Protein AF-A0A060R5W6-F1 (afdb_monomer)

Foldseek 3Di:
DDDDDDDDDDDDDDDADPVRVVVVVVVVVVVVVVVVVVVVVVVVVVVVVVVVVVVVPVVVVVVVVVVVVVVVVVVVVVVVVVVVVVVVVVVVVVVVVVVVVVCQQFWPDFPDDPQKTKIKGFGPKFWPDQFDFPDPDQDWWKWKKKFKAALQFATPDIDTPVVRTDPDPSVNVRVRVRNNVTGMHHDPPDDRITIMMMMMTGHHD

Organism: NCBI:txid1433126

Sequence (205 aa):
MVAIEFEQEQQPEPEITPEEREKIERDDAEFTKVMNKVSDANSKLNSELRDSKKSDASEIYKEAERVNRELAQGRQEYENGMREIERTNRRTERQQDNKNKDNEKGNERAKVDGMVTIEYDLPGRHDVYLHRPTYTCQYGGRVVIGITVNRNGKVVDARVVSATSSPDDCTQRMALQSAQASTFNASQTSPDKQKGTITYTFMAQ

Solvent-accessible surface area (backbone atoms only — not comparable to full-atom values): 11517 Å² total; per-residue (Å²): 139,82,87,81,85,83,80,79,82,79,77,82,77,83,87,72,50,74,71,57,52,55,47,51,55,50,50,50,54,49,50,51,53,50,52,50,52,52,50,53,51,51,51,51,53,55,52,55,59,51,56,67,54,63,67,48,53,64,53,52,54,53,50,51,52,48,52,51,51,51,52,52,50,54,50,51,52,50,52,51,52,52,52,50,52,51,52,47,49,56,50,50,50,50,50,51,50,48,55,48,58,68,33,68,48,34,56,68,71,67,56,79,64,77,70,40,39,46,38,41,40,36,68,86,58,52,80,72,40,77,48,77,60,85,85,83,65,84,70,47,41,44,36,35,31,41,33,30,28,35,38,74,12,43,41,78,44,70,44,78,40,68,92,73,24,51,87,50,63,63,56,48,52,41,48,51,55,19,55,49,65,18,32,34,48,62,39,93,87,53,57,67,71,36,73,34,39,40,37,38,36,38,56,63,126

Nearest PDB structures (foldseek):
  6fip-assembly1_A  TM=6.587E-01  e=5.408E-04  Pseudomonas aeruginosa
  6i97-assembly1_E  TM=7.814E-01  e=3.731E-03  Pseudomonas aeruginosa
  6sly-assembly1_A  TM=6.606E-01  e=7.158E-02  Helicobacter pylori
  5l9z-assembly1_A  TM=2.567E-01  e=1.158E+00  Homo sapiens
  1f35-assembly1_A  TM=1.574E-01  e=4.409E-01  Mus musculus

pLDDT: mean 77.74, std 15.72, range [37.38, 96.25]

Secondary structure (DSSP, 8-state):
---------PPPPP---HHHHHHHHHHHHHHHHHHHHHHHHHHHHHHHHHHHHHHHHHHHHHHHHHHHHHHHHHHHHHHHHHHHHHHHHHHHHHHHHHHHHHHTTT----EE-SSEEEEEE-TT--EEEPPPP----SS-EEEEEEEEEETTSBEEEEEE-GGGS-S-HHHHHHHHHHHHH-EE---SSS-SEEEEEEEEEEPP-

Mean predicted aligned error: 20.23 Å

InterPro domains:
  IPR006260 TonB/TolA, C-terminal [TIGR01352] (140-202)

Radius of gyration: 51.97 Å; Cα contacts (8 Å, |Δi|>4): 237; chains: 1; bounding box: 83×64×139 Å

Structure (mmCIF, N/CA/C/O backbone):
data_AF-A0A060R5W6-F1
#
_entry.id   AF-A0A060R5W6-F1
#
loop_
_atom_site.group_PDB
_atom_site.id
_atom_site.type_symbol
_atom_site.label_atom_id
_atom_site.label_alt_id
_atom_site.label_comp_id
_atom_site.label_asym_id
_atom_site.label_entity_id
_atom_site.label_seq_id
_atom_site.pdbx_PDB_ins_code
_atom_site.Cartn_x
_atom_site.Cartn_y
_atom_site.Cartn_z
_atom_site.occupancy
_atom_site.B_iso_or_equiv
_atom_site.auth_seq_id
_atom_site.auth_comp_id
_atom_site.auth_asym_id
_atom_site.auth_atom_id
_atom_site.pdbx_PDB_model_num
ATOM 1 N N . MET A 1 1 ? -59.024 -50.382 109.832 1.00 42.53 1 MET A N 1
ATOM 2 C CA . MET A 1 1 ? -58.760 -49.204 108.980 1.00 42.53 1 MET A CA 1
ATOM 3 C C . MET A 1 1 ? -57.985 -48.227 109.839 1.00 42.53 1 MET A C 1
ATOM 5 O O . MET A 1 1 ? -58.451 -47.906 110.922 1.00 42.53 1 MET A O 1
ATOM 9 N N . VAL A 1 2 ? -56.746 -47.951 109.441 1.00 37.38 2 VAL A N 1
ATOM 10 C CA . VAL A 1 2 ? -55.733 -47.215 110.210 1.00 37.38 2 VAL A CA 1
ATOM 11 C C . VAL A 1 2 ? -55.822 -45.720 109.878 1.00 37.38 2 VAL A C 1
ATOM 13 O O . VAL A 1 2 ? -56.247 -45.374 108.779 1.00 37.38 2 VAL A O 1
ATOM 16 N N . ALA A 1 3 ? -55.449 -44.910 110.874 1.00 43.25 3 ALA A N 1
ATOM 17 C CA . ALA A 1 3 ? -55.275 -43.455 110.949 1.00 43.25 3 ALA A CA 1
ATOM 18 C C . ALA A 1 3 ? -54.640 -42.809 109.684 1.00 43.25 3 ALA A C 1
ATOM 20 O O . ALA A 1 3 ? -54.068 -43.502 108.850 1.00 43.25 3 ALA A O 1
ATOM 21 N N . ILE A 1 4 ? -54.664 -41.491 109.470 1.00 45.31 4 ILE A N 1
ATOM 22 C CA . ILE A 1 4 ? -53.929 -40.468 110.234 1.00 45.31 4 ILE A CA 1
ATOM 23 C C . ILE A 1 4 ? -54.436 -39.091 109.754 1.00 45.31 4 ILE A C 1
ATOM 25 O O . ILE A 1 4 ? -54.375 -38.802 108.559 1.00 45.31 4 ILE A O 1
ATOM 29 N N . GLU A 1 5 ? -54.922 -38.253 110.674 1.00 55.88 5 GLU A N 1
ATOM 30 C CA . GLU A 1 5 ? -55.008 -36.800 110.473 1.00 55.88 5 GLU A CA 1
ATOM 31 C C . GLU A 1 5 ? -53.591 -36.223 110.560 1.00 55.88 5 GLU A C 1
ATOM 33 O O . GLU A 1 5 ? -52.837 -36.516 111.485 1.00 55.88 5 GLU A O 1
ATOM 38 N N . PHE A 1 6 ? -53.209 -35.466 109.535 1.00 45.56 6 PHE A N 1
ATOM 39 C CA . PHE A 1 6 ? -51.875 -34.907 109.358 1.00 45.56 6 PHE A CA 1
ATOM 40 C C . PHE A 1 6 ? -51.818 -33.554 110.086 1.00 45.56 6 PHE A C 1
ATOM 42 O O . PHE A 1 6 ? -52.236 -32.536 109.534 1.00 45.56 6 PHE A O 1
ATOM 49 N N . GLU A 1 7 ? -51.347 -33.530 111.332 1.00 56.16 7 GLU A N 1
ATOM 50 C CA . GLU A 1 7 ? -50.976 -32.276 111.997 1.00 56.16 7 GLU A CA 1
ATOM 51 C C . GLU A 1 7 ? -49.719 -31.717 111.314 1.00 56.16 7 GLU A C 1
ATOM 53 O O . GLU A 1 7 ? -48.658 -32.341 111.306 1.00 56.16 7 GLU A O 1
ATOM 58 N N . GLN A 1 8 ? -49.848 -30.555 110.671 1.00 49.66 8 GLN A N 1
ATOM 59 C CA . GLN A 1 8 ? -48.712 -29.822 110.119 1.00 49.66 8 GLN A CA 1
ATOM 60 C C . GLN A 1 8 ? -47.977 -29.105 111.258 1.00 49.66 8 GLN A C 1
ATOM 62 O O . GLN A 1 8 ? -48.495 -28.143 111.822 1.00 49.66 8 GLN A O 1
ATOM 67 N N . GLU A 1 9 ? -46.760 -29.549 111.575 1.00 53.97 9 GLU A N 1
ATOM 68 C CA . GLU A 1 9 ? -45.844 -28.821 112.455 1.00 53.97 9 GLU A CA 1
ATOM 69 C C . GLU A 1 9 ? -45.467 -27.471 111.815 1.00 53.97 9 GLU A C 1
ATOM 71 O O . GLU A 1 9 ? -44.828 -27.411 110.761 1.00 53.97 9 GLU A O 1
ATOM 76 N N . GLN A 1 10 ? -45.881 -26.371 112.450 1.00 54.28 10 GLN A N 1
ATOM 77 C CA . GLN A 1 10 ? -45.447 -25.016 112.114 1.00 54.28 10 GLN A CA 1
ATOM 78 C C . GLN A 1 10 ? -43.985 -24.834 112.544 1.00 54.28 10 GLN A C 1
ATOM 80 O O . GLN A 1 10 ? -43.658 -24.944 113.724 1.00 54.28 10 GLN A O 1
ATOM 85 N N . GLN A 1 11 ? -43.097 -24.552 111.589 1.00 47.00 11 GLN A N 1
ATOM 86 C CA . GLN A 1 11 ? -41.721 -24.151 111.893 1.00 47.00 11 GLN A CA 1
ATOM 87 C C . GLN A 1 11 ? -41.715 -22.738 112.504 1.00 47.00 11 GLN A C 1
ATOM 89 O O . GLN A 1 11 ? -42.486 -21.893 112.044 1.00 47.00 11 GLN A O 1
ATOM 94 N N . PRO A 1 12 ? -40.874 -22.454 113.517 1.00 53.59 12 PRO A N 1
ATOM 95 C CA . PRO A 1 12 ? -40.860 -21.150 114.168 1.00 53.59 12 PRO A CA 1
ATOM 96 C C . PRO A 1 12 ? -40.357 -20.056 113.215 1.00 53.59 12 PRO A C 1
ATOM 98 O O . PRO A 1 12 ? -39.309 -20.191 112.582 1.00 53.59 12 PRO A O 1
ATOM 101 N N . GLU A 1 13 ? -41.124 -18.969 113.136 1.00 62.09 13 GLU A N 1
ATOM 102 C CA . GLU A 1 13 ? -40.773 -17.735 112.433 1.00 62.09 13 GLU A CA 1
ATOM 103 C C . GLU A 1 13 ? -39.543 -17.096 113.112 1.00 62.09 13 GLU A C 1
ATOM 105 O O . GLU A 1 13 ? -39.494 -17.048 114.345 1.00 62.09 13 GLU A O 1
ATOM 110 N N . PRO A 1 14 ? -38.516 -16.653 112.364 1.00 61.34 14 PRO A N 1
ATOM 111 C CA . PRO A 1 14 ? -37.301 -16.114 112.968 1.00 61.34 14 PRO A CA 1
ATOM 112 C C . PRO A 1 14 ? -37.617 -14.837 113.758 1.00 61.34 14 PRO A C 1
ATOM 114 O O . PRO A 1 14 ? -38.208 -13.895 113.232 1.00 61.34 14 PRO A O 1
ATOM 117 N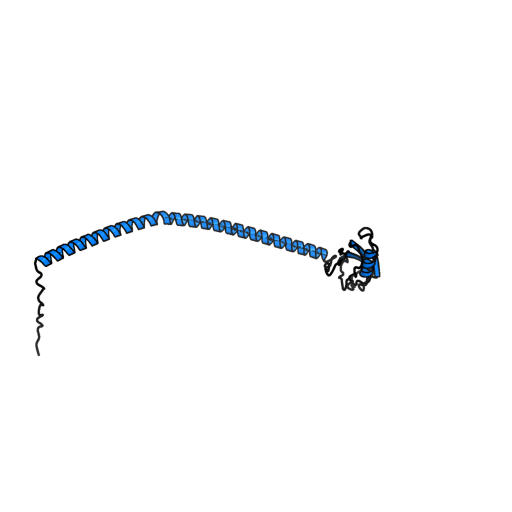 N . GLU A 1 15 ? -37.214 -14.791 115.028 1.00 63.97 15 GLU A N 1
ATOM 118 C CA . GLU A 1 15 ? -37.420 -13.630 115.895 1.00 63.97 15 GLU A CA 1
ATOM 119 C C . GLU A 1 15 ? -36.360 -12.559 115.578 1.00 63.97 15 GLU A C 1
ATOM 121 O O . GLU A 1 15 ? -35.227 -12.598 116.054 1.00 63.97 15 GLU A O 1
ATOM 126 N N . ILE A 1 16 ? -36.718 -11.632 114.686 1.00 67.94 16 ILE A N 1
ATOM 127 C CA . ILE A 1 16 ? -35.838 -10.558 114.206 1.00 67.94 16 ILE A CA 1
ATOM 128 C C . ILE A 1 16 ? -35.740 -9.471 115.282 1.00 67.94 16 ILE A C 1
ATOM 130 O O . ILE A 1 16 ? -36.763 -8.967 115.757 1.00 67.94 16 ILE A O 1
ATOM 134 N N . THR A 1 17 ? -34.522 -9.070 115.646 1.00 71.56 17 THR A N 1
ATOM 135 C CA . THR A 1 17 ? -34.313 -8.022 116.656 1.00 71.56 17 THR A CA 1
ATOM 136 C C . THR A 1 17 ? -34.807 -6.645 116.167 1.00 71.56 17 THR A C 1
ATOM 138 O O . THR A 1 17 ? -34.812 -6.382 114.960 1.00 71.56 17 THR A O 1
ATOM 141 N N . PRO A 1 18 ? -35.217 -5.725 117.067 1.00 75.69 18 PRO A N 1
ATOM 142 C CA . PRO A 1 18 ? -35.718 -4.401 116.677 1.00 75.69 18 PRO A CA 1
ATOM 143 C C . PRO A 1 18 ? -34.729 -3.587 115.826 1.00 75.69 18 PRO A C 1
ATOM 145 O O . PRO A 1 18 ? -35.143 -2.903 114.894 1.00 75.69 18 PRO A O 1
ATOM 148 N N . GLU A 1 19 ? -33.426 -3.701 116.103 1.00 70.94 19 GLU A N 1
ATOM 149 C CA . GLU A 1 19 ? -32.371 -3.022 115.333 1.00 70.94 19 GLU A CA 1
ATOM 150 C C . GLU A 1 19 ? -32.230 -3.574 113.907 1.00 70.94 19 GLU A C 1
ATOM 152 O O . GLU A 1 19 ? -31.905 -2.845 112.970 1.00 70.94 19 GLU A O 1
ATOM 157 N N . GLU A 1 20 ? -32.480 -4.868 113.728 1.00 71.19 20 GLU A N 1
ATOM 158 C CA . GLU A 1 20 ? -32.367 -5.551 112.443 1.00 71.19 20 GLU A CA 1
ATOM 159 C C . GLU A 1 20 ? -33.588 -5.270 111.555 1.00 71.19 20 GLU A C 1
ATOM 161 O O . GLU A 1 20 ? -33.428 -5.045 110.357 1.00 71.19 20 GLU A O 1
ATOM 166 N N . ARG A 1 21 ? -34.785 -5.117 112.146 1.00 74.69 21 ARG A N 1
ATOM 167 C CA . ARG A 1 21 ? -35.969 -4.581 111.445 1.00 74.69 21 ARG A CA 1
ATOM 168 C C . ARG A 1 21 ? -35.760 -3.154 110.941 1.00 74.69 21 ARG A C 1
ATOM 170 O O . ARG A 1 21 ? -36.097 -2.869 109.796 1.00 74.69 21 ARG A O 1
ATOM 177 N N . GLU A 1 22 ? -35.179 -2.271 111.754 1.00 75.56 22 GLU A N 1
ATOM 178 C CA . GLU A 1 22 ? -34.942 -0.880 111.343 1.00 75.56 22 GLU A CA 1
ATOM 179 C C . GLU A 1 22 ? -33.910 -0.786 110.206 1.00 75.56 22 GLU A C 1
ATOM 181 O O . GLU A 1 22 ? -34.031 0.062 109.320 1.00 75.56 22 GLU A O 1
ATOM 186 N N . LYS A 1 23 ? -32.910 -1.678 110.187 1.00 72.50 23 LYS A N 1
ATOM 187 C CA . LYS A 1 23 ? -31.979 -1.795 109.056 1.00 72.50 23 LYS A CA 1
ATOM 188 C C . LYS A 1 23 ? -32.674 -2.263 107.784 1.00 72.50 23 LYS A C 1
ATOM 190 O O . LYS A 1 23 ? -32.495 -1.622 106.756 1.00 72.50 23 LYS A O 1
ATOM 195 N N . ILE A 1 24 ? -33.498 -3.308 107.865 1.00 73.44 24 ILE A N 1
ATOM 196 C CA . ILE A 1 24 ? -34.250 -3.826 106.712 1.00 73.44 24 ILE A CA 1
ATOM 197 C C . ILE A 1 24 ? -35.158 -2.736 106.122 1.00 73.44 24 ILE A C 1
ATOM 199 O O . ILE A 1 24 ? -35.138 -2.515 104.917 1.00 73.44 24 ILE A O 1
ATOM 203 N N . GLU A 1 25 ? -35.883 -1.979 106.953 1.00 74.56 25 GLU A N 1
ATOM 204 C CA . GLU A 1 25 ? -36.745 -0.889 106.470 1.00 74.56 25 GLU A CA 1
ATOM 205 C C . GLU A 1 25 ? -35.959 0.262 105.821 1.00 74.56 25 GLU A C 1
ATOM 207 O O . GLU A 1 25 ? -36.410 0.853 104.834 1.00 74.56 25 GLU A O 1
ATOM 212 N N . ARG A 1 26 ? -34.776 0.595 106.354 1.00 72.62 26 ARG A N 1
ATOM 213 C CA . ARG A 1 26 ? -33.888 1.601 105.751 1.00 72.62 26 ARG A CA 1
ATOM 214 C C . ARG A 1 26 ? -33.343 1.125 104.407 1.00 72.62 26 ARG A C 1
ATOM 216 O O . ARG A 1 26 ? -33.375 1.905 103.454 1.00 72.62 26 ARG A O 1
ATOM 223 N N . ASP A 1 27 ? -32.913 -0.130 104.330 1.00 73.94 27 ASP A N 1
ATOM 224 C CA . ASP A 1 27 ? -32.380 -0.744 103.115 1.00 73.94 27 ASP A CA 1
ATOM 225 C C . ASP A 1 27 ? -33.474 -0.867 102.035 1.00 73.94 27 ASP A C 1
ATOM 227 O O . ASP A 1 27 ? -33.235 -0.516 100.880 1.00 73.94 27 ASP A O 1
ATOM 231 N N . ASP A 1 28 ? -34.708 -1.235 102.399 1.00 77.50 28 ASP A N 1
ATOM 232 C CA . ASP A 1 28 ? -35.862 -1.290 101.487 1.00 77.50 28 ASP A CA 1
ATOM 233 C C . ASP A 1 28 ? -36.275 0.102 100.980 1.00 77.50 28 ASP A C 1
ATOM 235 O O . ASP A 1 28 ? -36.582 0.297 99.793 1.00 77.50 28 ASP A O 1
ATOM 239 N N . ALA A 1 29 ? -36.262 1.110 101.857 1.00 75.19 29 ALA A N 1
ATOM 240 C CA . ALA A 1 29 ? -36.535 2.492 101.474 1.00 75.19 29 ALA A CA 1
ATOM 241 C C . ALA A 1 29 ? -35.435 3.057 100.558 1.00 75.19 29 ALA A C 1
ATOM 243 O O . ALA A 1 29 ? -35.725 3.836 99.641 1.00 75.19 29 ALA A O 1
ATOM 244 N N . GLU A 1 30 ? -34.175 2.677 100.781 1.00 72.88 30 GLU A N 1
ATOM 245 C CA . GLU A 1 30 ? -33.055 3.038 99.915 1.00 72.88 30 GLU A CA 1
ATOM 246 C C . GLU A 1 30 ? -33.151 2.327 98.560 1.00 72.88 30 GLU A C 1
ATOM 248 O O . GLU A 1 30 ? -33.072 2.984 97.518 1.00 72.88 30 GLU A O 1
ATOM 253 N N . PHE A 1 31 ? -33.453 1.029 98.556 1.00 76.62 31 PHE A N 1
ATOM 254 C CA . PHE A 1 31 ? -33.677 0.235 97.352 1.00 76.62 31 PHE A CA 1
ATOM 255 C C . PHE A 1 31 ? -34.811 0.812 96.497 1.00 76.62 31 PHE A C 1
ATOM 257 O O . PHE A 1 31 ? -34.650 1.028 95.294 1.00 76.62 31 PHE A O 1
ATOM 264 N N . THR A 1 32 ? -35.933 1.178 97.118 1.00 78.88 32 THR A N 1
ATOM 265 C CA . THR A 1 32 ? -37.075 1.794 96.426 1.00 78.88 32 THR A CA 1
ATOM 266 C C . THR A 1 32 ? -36.707 3.156 95.826 1.00 78.88 32 THR A C 1
ATOM 268 O O . THR A 1 32 ? -37.087 3.471 94.695 1.00 78.88 32 THR A O 1
ATOM 271 N N . LYS A 1 33 ? -35.908 3.971 96.531 1.00 80.50 33 LYS A N 1
ATOM 272 C CA . LYS A 1 33 ? -35.396 5.247 95.998 1.00 80.50 33 LYS A CA 1
ATOM 273 C C . LYS A 1 33 ? -34.461 5.040 94.810 1.00 80.50 33 LYS A C 1
ATOM 275 O O . LYS A 1 33 ? -34.518 5.823 93.861 1.00 80.50 33 LYS A O 1
ATOM 280 N N . VAL A 1 34 ? -33.609 4.017 94.848 1.00 78.31 34 VAL A N 1
ATOM 281 C CA . VAL A 1 34 ? -32.728 3.660 93.728 1.00 78.31 34 VAL A CA 1
ATOM 282 C C . VAL A 1 34 ? -33.560 3.204 92.531 1.00 78.31 34 VAL A C 1
ATOM 284 O O . VAL A 1 34 ? -33.365 3.722 91.433 1.00 78.31 34 VAL A O 1
ATOM 287 N N . MET A 1 35 ? -34.549 2.334 92.740 1.00 74.25 35 MET A N 1
ATOM 288 C CA . MET A 1 35 ? -35.429 1.850 91.674 1.00 74.25 35 MET A CA 1
ATOM 289 C C . MET A 1 35 ? -36.239 2.976 91.022 1.00 74.25 35 MET A C 1
ATOM 291 O O . MET A 1 35 ? -36.320 3.032 89.795 1.00 74.25 35 MET A O 1
ATOM 295 N N . ASN A 1 36 ? -36.754 3.928 91.804 1.00 82.00 36 ASN A N 1
ATOM 296 C CA . ASN A 1 36 ? -37.457 5.094 91.263 1.00 82.00 36 ASN A CA 1
ATOM 297 C C . ASN A 1 36 ? -36.527 5.991 90.437 1.00 82.00 36 ASN A C 1
ATOM 299 O O . ASN A 1 36 ? -36.875 6.360 89.320 1.00 82.00 36 ASN A O 1
ATOM 303 N N . LYS A 1 37 ? -35.303 6.264 90.913 1.00 79.75 37 LYS A N 1
ATOM 304 C CA . LYS A 1 37 ? -34.308 7.032 90.142 1.00 79.75 37 LYS A CA 1
ATOM 305 C C . LYS A 1 37 ? -33.929 6.344 88.831 1.00 79.75 37 LYS A C 1
ATOM 307 O O . LYS A 1 37 ? -33.776 7.020 87.818 1.00 79.75 37 LYS A O 1
ATOM 312 N N . VAL A 1 38 ? -33.779 5.020 88.843 1.00 78.44 38 VAL A N 1
ATOM 313 C CA . VAL A 1 38 ? -33.483 4.227 87.640 1.00 78.44 38 VAL A CA 1
ATOM 314 C C . VAL A 1 38 ? -34.668 4.247 86.674 1.00 78.44 38 VAL A C 1
ATOM 316 O O . VAL A 1 38 ? -34.470 4.419 85.474 1.00 78.44 38 VAL A O 1
ATOM 319 N N . SER A 1 39 ? -35.898 4.133 87.179 1.00 77.81 39 SER A N 1
ATOM 320 C CA . SER A 1 39 ? -37.115 4.230 86.369 1.00 77.81 39 SER A CA 1
ATOM 321 C C . SER A 1 39 ? -37.275 5.618 85.740 1.00 77.81 39 SER A C 1
ATOM 323 O O . SER A 1 39 ? -37.528 5.726 84.541 1.00 77.81 39 SER A O 1
ATOM 325 N N . ASP A 1 40 ? -37.044 6.685 86.506 1.00 78.44 40 ASP A N 1
ATOM 326 C CA . ASP A 1 40 ? -37.096 8.066 86.019 1.00 78.44 40 ASP A CA 1
ATOM 327 C C . ASP A 1 40 ? -35.992 8.351 84.993 1.00 78.44 40 ASP A C 1
ATOM 329 O O . ASP A 1 40 ? -36.238 9.008 83.979 1.00 78.44 40 ASP A O 1
ATOM 333 N N . ALA A 1 41 ? -34.782 7.831 85.220 1.00 73.94 41 ALA A N 1
ATOM 334 C CA . ALA A 1 41 ? -33.675 7.932 84.274 1.00 73.94 41 ALA A CA 1
ATOM 335 C C . ALA A 1 41 ? -33.973 7.173 82.971 1.00 73.94 41 ALA A C 1
ATOM 337 O O . ALA A 1 41 ? -33.787 7.721 81.887 1.00 73.94 41 ALA A O 1
ATOM 338 N N . ASN A 1 42 ? -34.504 5.951 83.063 1.00 72.75 42 ASN A N 1
ATOM 339 C CA . ASN A 1 42 ? -34.893 5.157 81.897 1.00 72.75 42 ASN A CA 1
ATOM 340 C C . ASN A 1 42 ? -36.057 5.790 81.127 1.00 72.75 42 ASN A C 1
ATOM 342 O O . ASN A 1 42 ? -36.058 5.770 79.897 1.00 72.75 42 ASN A O 1
ATOM 346 N N . SER A 1 43 ? -37.033 6.374 81.825 1.00 76.81 43 SER A N 1
ATOM 347 C CA . SER A 1 43 ? -38.153 7.087 81.205 1.00 76.81 43 SER A CA 1
ATOM 348 C C . SER A 1 43 ? -37.667 8.304 80.411 1.00 76.81 43 SER A C 1
ATOM 350 O O . SER A 1 43 ? -38.009 8.440 79.235 1.00 76.81 43 SER A O 1
ATOM 352 N N . LYS A 1 44 ? -36.780 9.121 81.002 1.00 73.44 44 LYS A N 1
ATOM 353 C CA . LYS A 1 44 ? -36.164 10.283 80.337 1.00 73.44 44 LYS A CA 1
ATOM 354 C C . LYS A 1 44 ? -35.333 9.884 79.118 1.00 73.44 44 LYS A C 1
ATOM 356 O O . LYS A 1 44 ? -35.541 10.430 78.035 1.00 73.44 44 LYS A O 1
ATOM 361 N N . LEU A 1 45 ? -34.477 8.871 79.262 1.00 68.62 45 LEU A N 1
ATOM 362 C CA . LEU A 1 45 ? -33.654 8.360 78.165 1.00 68.62 45 LEU A CA 1
ATOM 363 C C . LEU A 1 45 ? -34.523 7.833 77.008 1.00 68.62 45 LEU A C 1
ATOM 365 O O . LEU A 1 45 ? -34.242 8.084 75.838 1.00 68.62 45 LEU A O 1
ATOM 369 N N . ASN A 1 46 ? -35.618 7.134 77.320 1.00 67.00 46 ASN A N 1
ATOM 370 C CA . ASN A 1 46 ? -36.530 6.592 76.313 1.00 67.00 46 ASN A CA 1
ATOM 371 C C . ASN A 1 46 ? -37.355 7.688 75.612 1.00 67.00 46 ASN A C 1
ATOM 373 O O . ASN A 1 46 ? -37.653 7.552 74.426 1.00 67.00 46 ASN A O 1
ATOM 377 N N . SER A 1 47 ? -37.704 8.785 76.297 1.00 65.69 47 SER A N 1
ATOM 378 C CA . SER A 1 47 ? -38.328 9.948 75.646 1.00 65.69 47 SER A CA 1
ATOM 379 C C . SER A 1 47 ? -37.362 10.688 74.714 1.00 65.69 47 SER A C 1
ATOM 381 O O . SER A 1 47 ? -37.714 10.944 73.565 1.00 65.69 47 SER A O 1
ATOM 383 N N . GLU A 1 48 ? -36.119 10.929 75.142 1.00 63.53 48 GLU A N 1
ATOM 384 C CA . GLU A 1 48 ? -35.097 11.627 74.341 1.00 63.53 48 GLU A CA 1
ATOM 385 C C . GLU A 1 48 ? -34.703 10.837 73.076 1.00 63.53 48 GLU A C 1
ATOM 387 O O . GLU A 1 48 ? -34.534 11.399 71.989 1.00 63.53 48 GLU A O 1
ATOM 392 N N . LEU A 1 49 ? -34.629 9.505 73.181 1.00 61.91 49 LEU A N 1
ATOM 393 C CA . LEU A 1 49 ? -34.350 8.607 72.052 1.00 61.91 49 LEU A CA 1
ATOM 394 C C . LEU A 1 49 ? -35.520 8.478 71.061 1.00 61.91 49 LEU A C 1
ATOM 396 O O . LEU A 1 49 ? -35.317 8.083 69.909 1.00 61.91 49 LEU A O 1
ATOM 400 N N . ARG A 1 50 ? -36.756 8.754 71.493 1.00 62.12 50 ARG A N 1
ATOM 401 C CA . ARG A 1 50 ? -37.946 8.708 70.627 1.00 62.12 50 ARG A CA 1
ATOM 402 C C . ARG A 1 50 ? -38.112 9.983 69.807 1.00 62.12 50 ARG A C 1
ATOM 404 O O . ARG A 1 50 ? -38.517 9.880 68.648 1.00 62.12 50 ARG A O 1
ATOM 411 N N . ASP A 1 51 ? -37.766 11.136 70.368 1.00 59.19 51 ASP A N 1
ATOM 412 C CA . ASP A 1 51 ? -37.847 12.419 69.662 1.00 59.19 51 ASP A CA 1
ATOM 413 C C . ASP A 1 51 ? -36.743 12.566 68.607 1.00 59.19 51 ASP A C 1
ATOM 415 O O . ASP A 1 51 ? -37.028 12.943 67.470 1.00 59.19 51 ASP A O 1
ATOM 419 N N . SER A 1 52 ? -35.520 12.124 68.913 1.00 58.34 52 SER A N 1
ATOM 420 C CA . SER A 1 52 ? -34.380 12.131 67.976 1.00 58.34 52 SER A CA 1
ATOM 421 C C . SER A 1 52 ? -34.554 11.223 66.746 1.00 58.34 52 SER A C 1
ATOM 423 O O . SER A 1 52 ? -33.936 11.452 65.714 1.00 58.34 52 SER A O 1
ATOM 425 N N . LYS A 1 53 ? -35.425 10.205 66.802 1.00 60.28 53 LYS A N 1
ATOM 426 C CA . LYS A 1 53 ? -35.710 9.316 65.655 1.00 60.28 53 LYS A CA 1
ATOM 427 C C . LYS A 1 53 ? -36.858 9.786 64.759 1.00 60.28 53 LYS A C 1
ATOM 429 O O . LYS A 1 53 ? -36.977 9.301 63.634 1.00 60.28 53 LYS A O 1
ATOM 434 N N . LYS A 1 54 ? -37.737 10.669 65.243 1.00 58.16 54 LYS A N 1
ATOM 435 C CA . LYS A 1 54 ? -38.943 11.085 64.507 1.00 58.16 54 LYS A CA 1
ATOM 436 C C . LYS A 1 54 ? -38.716 12.272 63.570 1.00 58.16 54 LYS A C 1
ATOM 438 O O . LYS A 1 54 ? -39.427 12.349 62.570 1.00 58.16 54 LYS A O 1
ATOM 443 N N . SER A 1 55 ? -37.755 13.153 63.851 1.00 58.22 55 SER A N 1
ATOM 444 C CA . SER A 1 55 ? -37.407 14.263 62.949 1.00 58.22 55 SER A CA 1
ATOM 445 C C . SER A 1 55 ? -36.663 13.773 61.703 1.00 58.22 55 SER A C 1
ATOM 447 O O . SER A 1 55 ? -37.051 14.100 60.584 1.00 58.22 55 SER A O 1
ATOM 449 N N . ASP A 1 56 ? -35.677 12.893 61.885 1.00 61.06 56 ASP A N 1
ATOM 450 C CA . ASP A 1 56 ? -34.676 12.625 60.844 1.00 61.06 56 ASP A CA 1
ATOM 451 C C . ASP A 1 56 ? -35.095 11.541 59.851 1.00 61.06 56 ASP A C 1
ATOM 453 O O . ASP A 1 56 ? -34.664 11.549 58.701 1.00 61.06 56 ASP A O 1
ATOM 457 N N . ALA A 1 57 ? -35.978 10.615 60.240 1.00 66.75 57 ALA A N 1
ATOM 458 C CA . ALA A 1 57 ? -36.373 9.515 59.361 1.00 66.75 57 ALA A CA 1
ATOM 459 C C . ALA A 1 57 ? -37.024 10.029 58.065 1.00 66.75 57 ALA A C 1
ATOM 461 O O . ALA A 1 57 ? -36.684 9.576 56.976 1.00 66.75 57 ALA A O 1
ATOM 462 N N . SER A 1 58 ? -37.931 11.005 58.169 1.00 75.25 58 SER A N 1
ATOM 463 C CA . SER A 1 58 ? -38.644 11.550 57.006 1.00 75.25 58 SER A CA 1
ATOM 464 C C . SER A 1 58 ? -37.739 12.343 56.055 1.00 75.25 58 SER A C 1
ATOM 466 O O . SER A 1 58 ? -37.952 12.316 54.843 1.00 75.25 58 SER A O 1
ATOM 468 N N . GLU A 1 59 ? -36.713 13.009 56.583 1.00 76.88 59 GLU A N 1
ATOM 469 C CA . GLU A 1 59 ? -35.732 13.755 55.793 1.00 76.88 59 GLU A CA 1
ATOM 470 C C . GLU A 1 59 ? -34.732 12.818 55.114 1.00 76.88 59 GLU A C 1
ATOM 472 O O . GLU A 1 59 ? -34.446 12.988 53.930 1.00 76.88 59 GLU A O 1
ATOM 477 N N . ILE A 1 60 ? -34.303 11.757 55.805 1.00 74.12 60 ILE A N 1
ATOM 478 C CA . ILE A 1 60 ? -33.459 10.698 55.238 1.00 74.12 60 ILE A CA 1
ATOM 479 C C . ILE A 1 60 ? -34.157 10.014 54.058 1.00 74.12 60 ILE A C 1
ATOM 481 O O . ILE A 1 60 ? -33.526 9.799 53.025 1.00 74.12 60 ILE A O 1
ATOM 485 N N . TYR A 1 61 ? -35.455 9.703 54.163 1.00 80.69 61 TYR A N 1
ATOM 486 C CA . TYR A 1 61 ? -36.195 9.106 53.043 1.00 80.69 61 TYR A CA 1
ATOM 487 C C . TYR A 1 61 ? -36.292 10.052 51.837 1.00 80.69 61 TYR A C 1
ATOM 489 O O . TYR A 1 61 ? -36.109 9.609 50.704 1.00 80.69 61 TYR A O 1
ATOM 497 N N . LYS A 1 62 ? -36.515 11.354 52.062 1.00 86.94 62 LYS A N 1
ATOM 498 C CA . LYS A 1 62 ? -36.558 12.358 50.983 1.00 86.94 62 LYS A CA 1
ATOM 499 C C . LYS A 1 62 ? -35.203 12.542 50.303 1.00 86.94 62 LYS A C 1
ATOM 501 O O . LYS A 1 62 ? -35.143 12.621 49.077 1.00 86.94 62 LYS A O 1
ATOM 506 N N . GLU A 1 63 ? -34.120 12.591 51.074 1.00 85.62 63 GLU A N 1
ATOM 507 C CA . GLU A 1 63 ? -32.773 12.709 50.513 1.00 85.62 63 GLU A CA 1
ATOM 508 C C . GLU A 1 63 ? -32.371 11.426 49.776 1.00 85.62 63 GLU A C 1
ATOM 510 O O . GLU A 1 63 ? -31.828 11.496 48.676 1.00 85.62 63 GLU A O 1
ATOM 515 N N . ALA A 1 64 ? -32.725 10.249 50.303 1.00 86.75 64 ALA A N 1
ATOM 516 C CA . ALA A 1 64 ? -32.509 8.976 49.621 1.00 86.75 64 ALA A CA 1
ATOM 517 C C . ALA A 1 64 ? -33.259 8.904 48.280 1.00 86.75 64 ALA A C 1
ATOM 519 O O . ALA A 1 64 ? -32.690 8.455 47.285 1.00 86.75 64 ALA A O 1
ATOM 520 N N . GLU A 1 65 ? -34.506 9.381 48.209 1.00 89.62 65 GLU A N 1
ATOM 521 C CA . GLU A 1 65 ? -35.240 9.496 46.942 1.00 89.62 65 GLU A CA 1
ATOM 522 C C . GLU A 1 65 ? -34.569 10.470 45.966 1.00 89.62 65 GLU A C 1
ATOM 524 O O . GLU A 1 65 ? -34.473 10.172 44.771 1.00 89.62 65 GLU A O 1
ATOM 529 N N . ARG A 1 66 ? -34.063 11.609 46.459 1.00 90.88 66 ARG A N 1
ATOM 530 C CA . ARG A 1 66 ? -33.357 12.596 45.632 1.00 90.88 66 ARG A CA 1
ATOM 531 C C . ARG A 1 66 ? -32.072 12.019 45.044 1.00 90.88 66 ARG A C 1
ATOM 533 O O . ARG A 1 66 ? -31.883 12.084 43.831 1.00 90.88 66 ARG A O 1
ATOM 540 N N . VAL A 1 67 ? -31.241 11.401 45.882 1.00 89.75 67 VAL A N 1
ATOM 541 C CA . VAL A 1 67 ? -29.986 10.757 45.473 1.00 89.75 67 VAL A CA 1
ATOM 542 C C . VAL A 1 67 ? -30.261 9.608 44.508 1.00 89.75 67 VAL A C 1
ATOM 544 O O . VAL A 1 67 ? -29.600 9.506 43.482 1.00 89.75 67 VAL A O 1
ATOM 547 N N . ASN A 1 68 ? -31.276 8.776 44.764 1.00 89.50 68 ASN A N 1
ATOM 548 C CA . ASN A 1 68 ? -31.651 7.698 43.847 1.00 89.50 68 ASN A CA 1
ATOM 549 C C . ASN A 1 68 ? -32.106 8.225 42.480 1.00 89.50 68 ASN A C 1
ATOM 551 O O . ASN A 1 68 ? -31.772 7.631 41.453 1.00 89.50 68 ASN A O 1
ATOM 555 N N . ARG A 1 69 ? -32.843 9.343 42.445 1.00 91.44 69 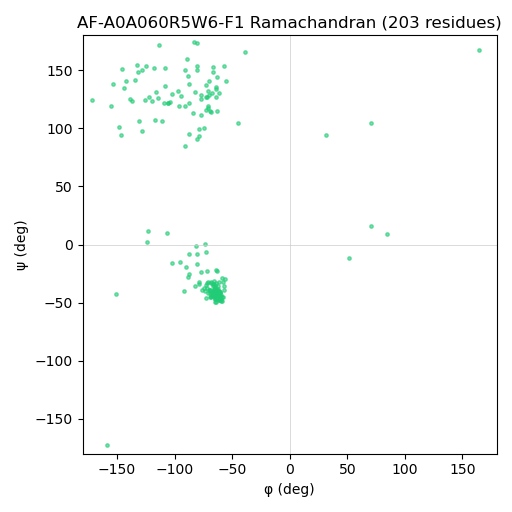ARG A N 1
ATOM 556 C CA . ARG A 1 69 ? -33.251 9.989 41.191 1.00 91.44 69 ARG A CA 1
ATOM 557 C C . ARG A 1 69 ? -32.047 10.540 40.426 1.00 91.44 69 ARG A C 1
ATOM 559 O O . ARG A 1 69 ? -31.964 10.324 39.220 1.00 91.44 69 ARG A O 1
ATOM 566 N N . GLU A 1 70 ? -31.117 11.196 41.110 1.00 89.94 70 GLU A N 1
ATOM 567 C CA . GLU A 1 70 ? -29.879 11.714 40.515 1.00 89.94 70 GLU A CA 1
ATOM 568 C C . GLU A 1 70 ? -28.996 10.577 39.979 1.00 89.94 70 GLU A C 1
ATOM 570 O O . GLU A 1 70 ? -28.522 10.628 38.845 1.00 89.94 70 GLU A O 1
ATOM 575 N N . LEU A 1 71 ? -28.872 9.480 40.733 1.00 91.31 71 LEU A N 1
ATOM 576 C CA . LEU A 1 71 ? -28.138 8.289 40.307 1.00 91.31 71 LEU A CA 1
ATOM 577 C C . LEU A 1 71 ? -28.778 7.631 39.075 1.00 91.31 71 LEU A C 1
ATOM 579 O O . LEU A 1 71 ? -28.070 7.147 38.192 1.00 91.31 71 LEU A O 1
ATOM 583 N N . ALA A 1 72 ? -30.113 7.596 39.010 1.00 90.75 72 ALA A N 1
ATOM 584 C CA . ALA A 1 72 ? -30.843 7.066 37.863 1.00 90.75 72 ALA A CA 1
ATOM 585 C C . ALA A 1 72 ? -30.638 7.934 36.611 1.00 90.75 72 ALA A C 1
ATOM 587 O O . ALA A 1 72 ? -30.431 7.390 35.527 1.00 90.75 72 ALA A O 1
ATOM 588 N N . GLN A 1 73 ? -30.637 9.262 36.762 1.00 90.50 73 GLN A N 1
ATOM 589 C CA . GLN A 1 73 ? -30.345 10.198 35.673 1.00 90.50 73 GLN A CA 1
ATOM 590 C C . GLN A 1 73 ? -28.897 10.052 35.183 1.00 90.50 73 GLN A C 1
ATOM 592 O O . GLN A 1 73 ? -28.680 9.814 33.996 1.00 90.50 73 GLN A O 1
ATOM 597 N N . GLY A 1 74 ? -27.917 10.053 36.093 1.00 88.88 74 GLY A N 1
ATOM 598 C CA . GLY A 1 74 ? -26.505 9.876 35.741 1.00 88.88 74 GLY A CA 1
ATOM 599 C C . GLY A 1 74 ? -26.205 8.520 35.088 1.00 88.88 74 GLY A C 1
ATOM 600 O O . GLY A 1 74 ? -25.415 8.442 34.147 1.00 88.88 74 GLY A O 1
ATOM 601 N N . ARG A 1 75 ? -26.880 7.440 35.513 1.00 90.00 75 ARG A N 1
ATOM 602 C CA . ARG A 1 75 ? -26.785 6.127 34.845 1.00 90.00 75 ARG A CA 1
ATOM 603 C C . ARG A 1 75 ? -27.314 6.170 33.416 1.00 90.00 75 ARG A C 1
ATOM 605 O O . ARG A 1 75 ? -26.672 5.616 32.529 1.00 90.00 75 ARG A O 1
ATOM 612 N N . GLN A 1 76 ? -28.454 6.820 33.182 1.00 86.81 76 GLN A N 1
ATOM 613 C CA . GLN A 1 76 ? -29.016 6.945 31.836 1.00 86.81 76 GLN A CA 1
ATOM 614 C C . GLN A 1 76 ? -28.116 7.772 30.916 1.00 86.81 76 GLN A C 1
ATOM 616 O O . GLN A 1 76 ? -27.922 7.404 29.760 1.00 86.81 76 GLN A O 1
ATOM 621 N N . GLU A 1 77 ? -27.531 8.857 31.418 1.00 88.62 77 GLU A N 1
ATOM 622 C CA . GLU A 1 77 ? -26.568 9.670 30.668 1.00 88.62 77 GLU A CA 1
ATOM 623 C C . GLU A 1 77 ? -25.306 8.876 30.321 1.00 88.62 77 GLU A C 1
ATOM 625 O O . GLU A 1 77 ? -24.877 8.878 29.165 1.00 88.62 77 GLU A O 1
ATOM 630 N N . TYR A 1 78 ? -24.764 8.121 31.280 1.00 87.88 78 TYR A N 1
ATOM 631 C CA . TYR A 1 78 ? -23.621 7.239 31.052 1.00 87.88 78 TYR A CA 1
ATOM 632 C C . TYR A 1 78 ? -23.929 6.146 30.018 1.00 87.88 78 TYR A C 1
ATOM 634 O O . TYR A 1 78 ? -23.155 5.936 29.085 1.00 87.88 78 TYR A O 1
ATOM 642 N N . GLU A 1 79 ? -25.079 5.475 30.128 1.00 89.44 79 GLU A N 1
ATOM 643 C CA . GLU A 1 79 ? -25.511 4.467 29.155 1.00 89.44 79 GLU A CA 1
ATOM 644 C C . GLU A 1 79 ? -25.716 5.060 27.757 1.00 89.44 79 GLU A C 1
ATOM 646 O O . GLU A 1 79 ? -25.344 4.441 26.757 1.00 89.44 79 GLU A O 1
ATOM 651 N N . ASN A 1 80 ? -26.285 6.263 27.668 1.00 90.81 80 ASN A N 1
ATOM 652 C CA . ASN A 1 80 ? -26.469 6.956 26.399 1.00 90.81 80 ASN A CA 1
ATOM 653 C C . ASN A 1 80 ? -25.125 7.348 25.773 1.00 90.81 80 ASN A C 1
ATOM 655 O O . ASN A 1 80 ? -24.925 7.087 24.585 1.00 90.81 80 ASN A O 1
ATOM 659 N N . GLY A 1 81 ? -24.185 7.872 26.565 1.00 89.25 81 GLY A N 1
ATOM 660 C CA . GLY A 1 81 ? -22.823 8.169 26.118 1.00 89.25 81 GLY A CA 1
ATOM 661 C C . GLY A 1 81 ? -22.080 6.915 25.648 1.00 89.25 81 GLY A C 1
ATOM 662 O O . GLY A 1 81 ? -21.485 6.909 24.573 1.00 89.25 81 GLY A O 1
ATOM 663 N N . MET A 1 82 ? -22.197 5.803 26.378 1.00 84.25 82 MET A N 1
ATOM 664 C CA . MET A 1 82 ? -21.609 4.518 25.981 1.00 84.25 82 MET A CA 1
ATOM 665 C C . MET A 1 82 ? -22.212 3.976 24.681 1.00 84.25 82 MET A C 1
ATOM 667 O O . MET A 1 82 ? -21.477 3.502 23.815 1.00 84.25 82 MET A O 1
ATOM 671 N N . ARG A 1 83 ? -23.533 4.089 24.489 1.00 86.94 83 ARG A N 1
ATOM 672 C CA . ARG A 1 83 ? -24.195 3.718 23.225 1.00 86.94 83 ARG A CA 1
ATOM 673 C C . ARG A 1 83 ? -23.764 4.613 22.067 1.00 86.94 83 ARG A C 1
ATOM 675 O O . ARG A 1 83 ? -23.691 4.144 20.934 1.00 86.94 83 ARG A O 1
ATOM 682 N N . GLU A 1 84 ? -23.501 5.891 22.313 1.00 82.38 84 GLU A N 1
ATOM 683 C CA . GLU A 1 84 ? -22.989 6.809 21.296 1.00 82.38 84 GLU A CA 1
ATOM 684 C C . GLU A 1 84 ? -21.545 6.477 20.905 1.00 82.38 84 GLU A C 1
ATOM 686 O O . GLU A 1 84 ? -21.239 6.422 19.711 1.00 82.38 84 GLU A O 1
ATOM 691 N N . ILE A 1 85 ? -20.693 6.152 21.879 1.00 78.19 85 ILE A N 1
ATOM 692 C CA . ILE A 1 85 ? -19.330 5.659 21.644 1.00 78.19 85 ILE A CA 1
ATOM 693 C C . ILE A 1 85 ? -19.374 4.345 20.857 1.00 78.19 85 ILE A C 1
ATOM 695 O O . ILE A 1 85 ? -18.684 4.219 19.850 1.00 78.19 85 ILE A O 1
ATOM 699 N N . GLU A 1 86 ? -20.234 3.394 21.231 1.00 81.19 86 GLU A N 1
ATOM 700 C CA . GLU A 1 86 ? -20.381 2.126 20.507 1.00 81.19 86 GLU A CA 1
ATOM 701 C C . GLU A 1 86 ? -20.878 2.344 19.069 1.00 81.19 86 GLU A C 1
ATOM 703 O O . GLU A 1 86 ? -20.358 1.747 18.125 1.00 81.19 86 GLU A O 1
ATOM 708 N N . ARG A 1 87 ? -21.855 3.236 18.860 1.00 81.31 87 ARG A N 1
ATOM 709 C CA . ARG A 1 87 ? -22.329 3.601 17.514 1.00 81.31 87 ARG A CA 1
ATOM 710 C C . ARG A 1 87 ? -21.238 4.274 16.694 1.00 81.31 87 ARG A C 1
ATOM 712 O O . ARG A 1 87 ? -21.156 4.025 15.492 1.00 81.31 87 ARG A O 1
ATOM 719 N N . THR A 1 88 ? -20.428 5.122 17.317 1.00 78.44 88 THR A N 1
ATOM 720 C CA . THR A 1 88 ? -19.312 5.806 16.661 1.00 78.44 88 THR A CA 1
ATOM 721 C C . THR A 1 88 ? -18.226 4.807 16.291 1.00 78.44 88 THR A C 1
ATOM 723 O O . THR A 1 88 ? -17.823 4.780 15.135 1.00 78.44 88 THR A O 1
ATOM 726 N N . ASN A 1 89 ? -17.859 3.895 17.192 1.00 75.69 89 ASN A N 1
ATOM 727 C CA . ASN A 1 89 ? -16.923 2.809 16.906 1.00 75.69 89 ASN A CA 1
ATOM 728 C C . ASN A 1 89 ? -17.432 1.916 15.774 1.00 75.69 89 ASN A C 1
ATOM 730 O O . ASN A 1 89 ? -16.720 1.744 14.795 1.00 75.69 89 ASN A O 1
ATOM 734 N N . ARG A 1 90 ? -18.695 1.470 15.803 1.00 73.69 90 ARG A N 1
ATOM 735 C CA . ARG A 1 90 ? -19.282 0.693 14.695 1.00 73.69 90 ARG A CA 1
ATOM 736 C C . ARG A 1 90 ? -19.316 1.465 13.373 1.00 73.69 90 ARG A C 1
ATOM 738 O O . ARG A 1 90 ? -19.238 0.856 12.309 1.00 73.69 90 ARG A O 1
ATOM 745 N N . ARG A 1 91 ? -19.481 2.794 13.394 1.00 70.75 91 ARG A N 1
ATOM 746 C CA . ARG A 1 91 ? -19.395 3.637 12.184 1.00 70.75 91 ARG A CA 1
ATOM 747 C C . ARG A 1 91 ? -17.958 3.739 11.678 1.00 70.75 91 ARG A C 1
ATOM 749 O O . ARG A 1 91 ? -17.763 3.642 10.471 1.00 70.75 91 ARG A O 1
ATOM 756 N N . THR A 1 92 ? -16.984 3.891 12.571 1.00 65.06 92 THR A N 1
ATOM 757 C CA . THR A 1 92 ? -15.552 3.919 12.248 1.00 65.06 92 THR A CA 1
ATOM 758 C C . THR A 1 92 ? -15.082 2.571 11.704 1.00 65.06 92 THR A C 1
ATOM 760 O O . THR A 1 92 ? -14.443 2.542 10.659 1.00 65.06 92 THR A O 1
ATOM 763 N N . GLU A 1 93 ? -15.477 1.461 12.329 1.00 60.19 93 GLU A N 1
ATOM 764 C CA . GLU A 1 93 ? -15.227 0.093 11.859 1.00 60.19 93 GLU A CA 1
ATOM 765 C C . GLU A 1 93 ? -15.841 -0.123 10.473 1.00 60.19 93 GLU A C 1
ATOM 767 O O . GLU A 1 93 ? -15.146 -0.522 9.549 1.00 60.19 93 GLU A O 1
ATOM 772 N N . ARG A 1 94 ? -17.109 0.259 10.258 1.00 60.25 94 ARG A N 1
ATOM 773 C CA . ARG A 1 94 ? -17.744 0.164 8.930 1.00 60.25 94 ARG A CA 1
ATOM 774 C C . ARG A 1 94 ? -17.114 1.085 7.884 1.00 60.25 94 ARG A C 1
ATOM 776 O O . ARG A 1 94 ? -17.125 0.747 6.705 1.00 60.25 94 ARG A O 1
ATOM 783 N N . GLN A 1 95 ? -16.592 2.249 8.271 1.00 59.25 95 GLN A N 1
ATOM 784 C CA . GLN A 1 95 ? -15.844 3.127 7.364 1.00 59.25 95 GLN A CA 1
ATOM 785 C C . GLN A 1 95 ? -14.456 2.569 7.038 1.00 59.25 95 GLN A C 1
ATOM 787 O O . GLN A 1 95 ? -14.008 2.731 5.906 1.00 59.25 95 GLN A O 1
ATOM 792 N N . GLN A 1 96 ? -13.790 1.904 7.984 1.00 56.34 96 GLN A N 1
ATOM 793 C CA . GLN A 1 96 ? -12.549 1.170 7.737 1.00 56.34 96 GLN A CA 1
ATOM 794 C C . GLN A 1 96 ? -12.805 -0.051 6.846 1.00 56.34 96 GLN A C 1
ATOM 796 O O . GLN A 1 96 ? -12.086 -0.236 5.871 1.00 56.34 96 GLN A O 1
ATOM 801 N N . ASP A 1 97 ? -13.881 -0.802 7.081 1.00 53.81 97 ASP A N 1
ATOM 802 C CA . ASP A 1 97 ? -14.288 -1.931 6.240 1.00 53.81 97 ASP A CA 1
ATOM 803 C C . ASP A 1 97 ? -14.713 -1.492 4.835 1.00 53.81 97 ASP A C 1
ATOM 805 O O . ASP A 1 97 ? -14.366 -2.159 3.867 1.00 53.81 97 ASP A O 1
ATOM 809 N N . ASN A 1 98 ? -15.415 -0.364 4.680 1.00 53.34 98 ASN A N 1
ATOM 810 C CA . ASN A 1 98 ? -15.754 0.167 3.354 1.00 53.34 98 ASN A CA 1
ATOM 811 C C . ASN A 1 98 ? -14.529 0.756 2.636 1.00 53.34 98 ASN A C 1
ATOM 813 O O . ASN A 1 98 ? -14.381 0.533 1.440 1.00 53.34 98 ASN A O 1
ATOM 817 N N . LYS A 1 99 ? -13.600 1.421 3.342 1.00 49.00 99 LYS A N 1
ATOM 818 C CA . LYS A 1 99 ? -12.306 1.822 2.755 1.00 49.00 99 LYS A CA 1
ATOM 819 C C . LYS A 1 99 ? -11.449 0.618 2.360 1.00 49.00 99 LYS A C 1
ATOM 821 O O . LYS A 1 99 ? -10.734 0.707 1.365 1.00 49.00 99 LYS A O 1
ATOM 826 N N . ASN A 1 100 ? -11.530 -0.486 3.101 1.00 47.66 100 ASN A N 1
ATOM 827 C CA . ASN A 1 100 ? -10.854 -1.737 2.766 1.00 47.66 100 ASN A CA 1
ATOM 828 C C . ASN A 1 100 ? -11.544 -2.465 1.603 1.00 47.66 100 ASN A C 1
ATOM 830 O O . ASN A 1 100 ? -10.842 -2.969 0.739 1.00 47.66 100 ASN A O 1
ATOM 834 N N . LYS A 1 101 ? -12.881 -2.443 1.508 1.00 43.62 101 LYS A N 1
ATOM 835 C CA . LYS A 1 101 ? -13.642 -3.043 0.393 1.00 43.62 101 LYS A CA 1
ATOM 836 C C . LYS A 1 101 ? -13.530 -2.270 -0.920 1.00 43.62 101 LYS A C 1
ATOM 838 O O . LYS A 1 101 ? -13.501 -2.889 -1.980 1.00 43.62 101 LYS A O 1
ATOM 843 N N . ASP A 1 102 ? -13.402 -0.944 -0.868 1.00 43.75 102 ASP A N 1
ATOM 844 C CA . ASP A 1 102 ? -13.112 -0.132 -2.057 1.00 43.75 102 ASP A CA 1
ATOM 845 C C . ASP A 1 102 ? -11.624 -0.220 -2.472 1.00 43.75 102 ASP A C 1
ATOM 847 O O . ASP A 1 102 ? -11.313 -0.074 -3.653 1.00 43.75 102 ASP A O 1
ATOM 851 N N . ASN A 1 103 ? -10.708 -0.555 -1.548 1.00 43.28 103 ASN A N 1
ATOM 852 C CA . ASN A 1 103 ? -9.309 -0.907 -1.861 1.00 43.28 103 ASN A CA 1
ATOM 853 C C . ASN A 1 103 ? -9.083 -2.399 -2.171 1.00 43.28 103 ASN A C 1
ATOM 855 O O . ASN A 1 103 ? -8.013 -2.756 -2.657 1.00 43.28 103 ASN A O 1
ATOM 859 N N . GLU A 1 104 ? -10.079 -3.268 -1.986 1.00 41.44 104 GLU A N 1
ATOM 860 C CA . GLU A 1 104 ? -10.029 -4.699 -2.349 1.00 41.44 104 GLU A CA 1
ATOM 861 C C . GLU A 1 104 ? -10.124 -4.930 -3.869 1.00 41.44 104 GLU A C 1
ATOM 863 O O . GLU A 1 104 ? -10.076 -6.059 -4.353 1.00 41.44 104 GLU A O 1
ATOM 868 N N . LYS A 1 105 ? -10.229 -3.847 -4.648 1.00 44.34 105 LYS A N 1
ATOM 869 C CA . LYS A 1 105 ? -10.040 -3.855 -6.102 1.00 44.34 105 LYS A CA 1
ATOM 870 C C . LYS A 1 105 ? -8.725 -3.216 -6.561 1.00 44.34 105 LYS A C 1
ATOM 872 O O . LYS A 1 105 ? -8.582 -3.050 -7.768 1.00 44.34 105 LYS A O 1
ATOM 877 N N . GLY A 1 106 ? -7.780 -2.893 -5.672 1.00 45.47 106 GLY A N 1
ATOM 878 C CA . GLY A 1 106 ? -6.538 -2.223 -6.086 1.00 45.47 106 GLY A CA 1
ATOM 879 C C . GLY A 1 106 ? -5.286 -2.488 -5.254 1.00 45.47 106 GLY A C 1
ATOM 880 O O . GLY A 1 106 ? -4.251 -2.723 -5.855 1.00 45.47 106 GLY A O 1
ATOM 881 N N . ASN A 1 107 ? -5.333 -2.515 -3.920 1.00 53.09 107 ASN A N 1
ATOM 882 C CA . ASN A 1 107 ? -4.104 -2.500 -3.113 1.00 53.09 107 ASN A CA 1
ATOM 883 C C . ASN A 1 107 ? -4.067 -3.634 -2.089 1.00 53.09 107 ASN A C 1
ATOM 885 O O . ASN A 1 107 ? -4.595 -3.532 -0.980 1.00 53.09 107 ASN A O 1
ATOM 889 N N . GLU A 1 108 ? -3.382 -4.712 -2.442 1.00 55.69 108 GLU A N 1
ATOM 890 C CA . GLU A 1 108 ? -3.045 -5.773 -1.504 1.00 55.69 108 GLU A CA 1
ATOM 891 C C . GLU A 1 108 ? -1.778 -5.418 -0.725 1.00 55.69 108 GLU A C 1
ATOM 893 O O . GLU A 1 108 ? -0.679 -5.307 -1.259 1.00 55.69 108 GLU A O 1
ATOM 898 N N . ARG A 1 109 ? -2.006 -5.209 0.576 1.00 51.78 109 ARG A N 1
ATOM 899 C CA . ARG A 1 109 ? -1.103 -5.412 1.718 1.00 51.78 109 ARG A CA 1
ATOM 900 C C . ARG A 1 109 ? 0.378 -5.186 1.412 1.00 51.78 109 ARG A C 1
ATOM 902 O O . ARG A 1 109 ? 1.101 -6.120 1.077 1.00 51.78 109 ARG A O 1
ATOM 909 N N . ALA A 1 110 ? 0.835 -3.964 1.689 1.00 53.50 110 ALA A N 1
ATOM 910 C CA . ALA A 1 110 ? 2.247 -3.644 1.858 1.00 53.50 110 ALA A CA 1
ATOM 911 C C . ALA A 1 110 ? 2.921 -4.705 2.745 1.00 53.50 110 ALA A C 1
ATOM 913 O O . ALA A 1 110 ? 2.719 -4.759 3.963 1.00 53.50 110 ALA A O 1
ATOM 914 N N . LYS A 1 111 ? 3.697 -5.592 2.123 1.00 49.69 111 LYS A N 1
ATOM 915 C CA . LYS A 1 111 ? 4.459 -6.621 2.822 1.00 49.69 111 LYS A CA 1
ATOM 916 C C . LYS A 1 111 ? 5.721 -5.955 3.354 1.00 49.69 111 LYS A C 1
ATOM 918 O O . LYS A 1 111 ? 6.716 -5.843 2.645 1.00 49.69 111 LYS A O 1
ATOM 923 N N . VAL A 1 112 ? 5.646 -5.448 4.582 1.00 49.06 112 VAL A N 1
ATOM 924 C CA . VAL A 1 112 ? 6.786 -4.830 5.267 1.00 49.06 112 VAL A CA 1
ATOM 925 C C . VAL A 1 112 ? 7.681 -5.944 5.801 1.00 49.06 112 VAL A C 1
ATOM 927 O O . VAL A 1 112 ? 7.384 -6.550 6.826 1.00 49.06 112 VAL A O 1
ATOM 930 N N . ASP A 1 113 ? 8.758 -6.239 5.078 1.00 45.56 113 ASP A N 1
ATOM 931 C CA . ASP A 1 113 ? 9.775 -7.203 5.495 1.00 45.56 113 ASP A CA 1
ATOM 932 C C . ASP A 1 113 ? 11.146 -6.769 4.951 1.00 45.56 113 ASP A C 1
ATOM 934 O O . ASP A 1 113 ? 11.438 -6.955 3.771 1.00 45.56 113 ASP A O 1
ATOM 938 N N . GLY A 1 114 ? 11.955 -6.154 5.826 1.00 55.50 114 GLY A N 1
ATOM 939 C CA . GLY A 1 114 ? 13.361 -5.792 5.603 1.00 55.50 114 GLY A CA 1
ATOM 940 C C . GLY A 1 114 ? 13.621 -4.650 4.612 1.00 55.50 114 GLY A C 1
ATOM 941 O O . GLY A 1 114 ? 13.595 -4.875 3.414 1.00 55.50 114 GLY A O 1
ATOM 942 N N . MET A 1 115 ? 13.966 -3.451 5.115 1.00 71.50 115 MET A N 1
ATOM 943 C CA . MET A 1 115 ? 14.552 -2.271 4.420 1.00 71.50 115 MET A CA 1
ATOM 944 C C . MET A 1 115 ? 13.864 -1.736 3.139 1.00 71.50 115 MET A C 1
ATOM 946 O O . MET A 1 115 ? 14.187 -0.634 2.696 1.00 71.50 115 MET A O 1
ATOM 950 N N . VAL A 1 116 ? 12.913 -2.464 2.553 1.00 82.44 116 VAL A N 1
ATOM 951 C CA . VAL A 1 116 ? 12.195 -2.132 1.325 1.00 82.44 116 VAL A CA 1
ATOM 952 C C . VAL A 1 116 ? 10.722 -2.482 1.498 1.00 82.44 116 VAL A C 1
ATOM 954 O O . VAL A 1 116 ? 10.373 -3.626 1.786 1.00 82.44 116 VAL A O 1
ATOM 957 N N . THR A 1 117 ? 9.854 -1.502 1.273 1.00 87.75 117 THR A N 1
ATOM 958 C CA . THR A 1 117 ? 8.402 -1.707 1.229 1.00 87.75 117 THR A CA 1
ATOM 959 C C . THR A 1 117 ? 7.960 -1.857 -0.220 1.00 87.75 117 THR A C 1
ATOM 961 O O . THR A 1 117 ? 8.354 -1.056 -1.070 1.00 87.75 117 THR A O 1
ATOM 964 N N . ILE A 1 118 ? 7.148 -2.879 -0.501 1.00 91.50 118 ILE A N 1
ATOM 965 C CA . ILE A 1 118 ? 6.588 -3.142 -1.830 1.00 91.50 118 ILE A CA 1
ATOM 966 C C . ILE A 1 118 ? 5.074 -2.964 -1.761 1.00 91.50 118 ILE A C 1
ATOM 968 O O . ILE A 1 118 ? 4.413 -3.593 -0.936 1.00 91.50 118 ILE A O 1
ATOM 972 N N . GLU A 1 119 ? 4.547 -2.128 -2.644 1.00 91.88 119 GLU A N 1
ATOM 973 C CA . GLU A 1 119 ? 3.117 -1.891 -2.847 1.00 91.88 119 GLU A CA 1
ATOM 974 C C . GLU A 1 119 ? 2.809 -2.059 -4.333 1.00 91.88 119 GLU A C 1
ATOM 976 O O . GLU A 1 119 ? 3.672 -1.806 -5.172 1.00 91.88 119 GLU A O 1
ATOM 981 N N . TYR A 1 120 ? 1.603 -2.475 -4.698 1.00 93.88 120 TYR A N 1
ATOM 982 C CA . TYR A 1 120 ? 1.214 -2.556 -6.101 1.00 93.88 120 TYR A CA 1
ATOM 983 C C . TYR A 1 120 ? -0.261 -2.237 -6.287 1.00 93.88 120 TYR A C 1
ATOM 985 O O . TYR A 1 120 ? -1.071 -2.522 -5.413 1.00 93.88 120 TYR A O 1
ATOM 993 N N . ASP A 1 121 ? -0.577 -1.710 -7.468 1.00 93.44 121 ASP A N 1
ATOM 994 C CA . ASP A 1 121 ? -1.938 -1.493 -7.939 1.00 93.44 121 ASP A CA 1
ATOM 995 C C . ASP A 1 121 ? -2.183 -2.341 -9.190 1.00 93.44 121 ASP A C 1
ATOM 997 O O . ASP A 1 121 ? -1.627 -2.080 -10.269 1.00 93.44 121 ASP A O 1
ATOM 1001 N N . LEU A 1 122 ? -2.975 -3.405 -9.029 1.00 90.94 122 LEU A N 1
ATOM 1002 C CA . LEU A 1 122 ? -3.344 -4.312 -10.115 1.00 90.94 122 LEU A CA 1
ATOM 1003 C C . LEU A 1 122 ? -4.770 -4.863 -9.920 1.00 90.94 122 LEU A C 1
ATOM 1005 O O . LEU A 1 122 ? -4.962 -5.890 -9.271 1.00 90.94 122 LEU A O 1
ATOM 1009 N N . PRO A 1 123 ? -5.790 -4.233 -10.528 1.00 87.75 123 PRO A N 1
ATOM 1010 C CA . PRO A 1 123 ? -7.177 -4.555 -10.218 1.00 87.75 123 PRO A CA 1
ATOM 1011 C C . PRO A 1 123 ? -7.590 -5.999 -10.516 1.00 87.75 123 PRO A C 1
ATOM 1013 O O . PRO A 1 123 ? -7.396 -6.505 -11.625 1.00 87.75 123 PRO A O 1
ATOM 1016 N N . GLY A 1 124 ? -8.225 -6.652 -9.541 1.00 86.31 124 GLY A N 1
ATOM 1017 C CA . GLY A 1 124 ? -8.769 -8.007 -9.691 1.00 86.31 124 GLY A CA 1
ATOM 1018 C C . GLY A 1 124 ? -7.713 -9.113 -9.792 1.00 86.31 124 GLY A C 1
ATOM 1019 O O . GLY A 1 124 ? -8.031 -10.222 -10.227 1.00 86.31 124 GLY A O 1
ATOM 1020 N N . ARG A 1 125 ? -6.466 -8.820 -9.417 1.00 89.50 125 ARG A N 1
ATOM 1021 C CA . ARG A 1 125 ? -5.377 -9.789 -9.307 1.00 89.50 125 ARG A CA 1
ATOM 1022 C C . ARG A 1 125 ? -4.649 -9.610 -7.989 1.00 89.50 125 ARG A C 1
ATOM 1024 O O . ARG A 1 125 ? -4.622 -8.508 -7.463 1.00 89.50 125 ARG A O 1
ATOM 1031 N N . HIS A 1 126 ? -4.035 -10.697 -7.546 1.00 90.19 126 HIS A N 1
ATOM 1032 C CA . HIS A 1 126 ? -3.232 -10.744 -6.343 1.00 90.19 126 HIS A CA 1
ATOM 1033 C C . HIS A 1 126 ? -1.826 -11.251 -6.567 1.00 90.19 126 HIS A C 1
ATOM 1035 O O . HIS A 1 126 ? -1.550 -11.980 -7.529 1.00 90.19 126 HIS A O 1
ATOM 1041 N N . ASP A 1 127 ? -0.921 -10.830 -5.692 1.00 90.69 127 ASP A N 1
ATOM 1042 C CA . ASP A 1 127 ? 0.461 -11.236 -5.723 1.00 90.69 127 ASP A CA 1
ATOM 1043 C C . ASP A 1 127 ? 0.589 -12.691 -5.286 1.00 90.69 127 ASP A C 1
ATOM 1045 O O . ASP A 1 127 ? 0.100 -13.127 -4.249 1.00 90.69 127 ASP A O 1
ATOM 1049 N N . VAL A 1 128 ? 1.257 -13.472 -6.129 1.00 92.56 128 VAL A N 1
ATOM 1050 C CA . VAL A 1 128 ? 1.691 -14.824 -5.766 1.00 92.56 128 VAL A CA 1
ATOM 1051 C C . VAL A 1 128 ? 3.095 -14.742 -5.185 1.00 92.56 128 VAL A C 1
ATOM 1053 O O . VAL A 1 128 ? 3.427 -15.421 -4.214 1.00 92.56 128 VAL A O 1
ATOM 1056 N N . TYR A 1 129 ? 3.933 -13.898 -5.787 1.00 91.81 129 TYR A N 1
ATOM 1057 C CA . TYR A 1 129 ? 5.288 -13.653 -5.334 1.00 91.81 129 TYR A CA 1
ATOM 1058 C C . TYR A 1 129 ? 5.768 -12.280 -5.798 1.00 91.81 129 TYR A C 1
ATOM 1060 O O . TYR A 1 129 ? 5.906 -12.036 -6.997 1.00 91.81 129 TYR A O 1
ATOM 1068 N N . LEU A 1 130 ? 6.088 -11.412 -4.842 1.00 92.12 130 LEU A N 1
ATOM 1069 C CA . LEU A 1 130 ? 6.795 -10.161 -5.091 1.00 92.12 130 LEU A CA 1
ATOM 1070 C C . LEU A 1 130 ? 8.286 -10.368 -4.835 1.00 92.12 130 LEU A C 1
ATOM 1072 O O . LEU A 1 130 ? 8.699 -10.704 -3.720 1.00 92.12 130 LEU A O 1
ATOM 1076 N N . HIS A 1 131 ? 9.097 -10.171 -5.874 1.00 90.75 131 HIS A N 1
ATOM 1077 C CA . HIS A 1 131 ? 10.543 -10.261 -5.736 1.00 90.75 131 HIS A CA 1
ATOM 1078 C C . HIS A 1 131 ? 11.055 -9.075 -4.922 1.00 90.75 131 HIS A C 1
ATOM 1080 O O . HIS A 1 131 ? 10.751 -7.917 -5.223 1.00 90.75 131 HIS A O 1
ATOM 1086 N N . ARG A 1 132 ? 11.847 -9.374 -3.892 1.00 87.19 132 ARG A N 1
ATOM 1087 C CA . ARG A 1 132 ? 12.463 -8.362 -3.038 1.00 87.19 132 ARG A CA 1
ATOM 1088 C C . ARG A 1 132 ? 13.839 -7.993 -3.590 1.00 87.19 132 ARG A C 1
ATOM 1090 O O . ARG A 1 132 ? 14.697 -8.876 -3.639 1.00 87.19 132 ARG A O 1
ATOM 1097 N N . PRO A 1 133 ? 14.078 -6.728 -3.970 1.00 85.62 133 PRO A N 1
ATOM 1098 C CA . PRO A 1 133 ? 15.395 -6.298 -4.414 1.00 85.62 133 PRO A CA 1
ATOM 1099 C C . PRO A 1 133 ? 16.406 -6.420 -3.277 1.00 85.62 133 PRO A C 1
ATOM 1101 O O . PRO A 1 133 ? 16.164 -5.963 -2.160 1.00 85.62 133 PRO A O 1
ATOM 1104 N N . THR A 1 134 ? 17.583 -6.960 -3.577 1.00 81.56 134 THR A N 1
ATOM 1105 C CA . THR A 1 134 ? 18.738 -6.815 -2.691 1.00 81.56 134 THR A CA 1
ATOM 1106 C C . THR A 1 134 ? 19.266 -5.394 -2.828 1.00 81.56 134 THR A C 1
ATOM 1108 O O . THR A 1 134 ? 19.920 -5.053 -3.810 1.00 81.56 134 THR A O 1
ATOM 1111 N N . TYR A 1 135 ? 18.928 -4.531 -1.877 1.00 72.69 135 TYR A N 1
ATOM 1112 C CA . TYR A 1 135 ? 19.367 -3.145 -1.914 1.00 72.69 135 TYR A CA 1
ATOM 1113 C C . TYR A 1 135 ? 20.863 -3.043 -1.585 1.00 72.69 135 TYR A C 1
ATOM 1115 O O . TYR A 1 135 ? 21.292 -3.377 -0.484 1.00 72.69 135 TYR A O 1
ATOM 1123 N N . THR A 1 136 ? 21.647 -2.583 -2.560 1.00 74.38 136 THR A N 1
ATOM 1124 C CA . THR A 1 136 ? 23.096 -2.340 -2.434 1.00 74.38 136 THR A CA 1
ATOM 1125 C C . THR A 1 136 ? 23.471 -0.896 -2.780 1.00 74.38 136 THR A C 1
ATOM 1127 O O . THR A 1 136 ? 24.639 -0.606 -3.027 1.00 74.38 136 THR A O 1
ATOM 1130 N N . CYS A 1 137 ? 22.486 -0.004 -2.902 1.00 79.56 137 CYS A N 1
ATOM 1131 C CA . CYS A 1 137 ? 22.709 1.380 -3.312 1.00 79.56 137 CYS A CA 1
ATOM 1132 C C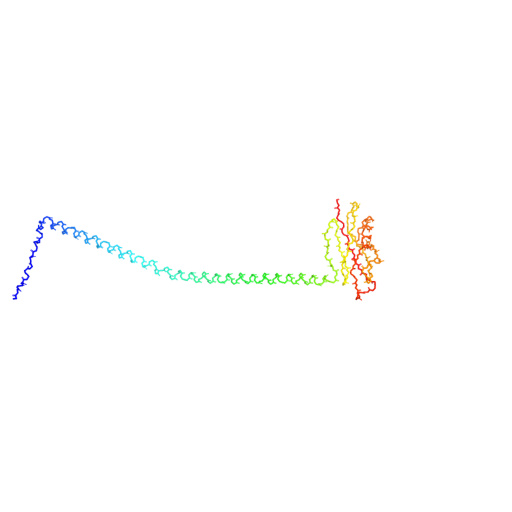 . CYS A 1 137 ? 22.994 2.269 -2.089 1.00 79.56 137 CYS A C 1
ATOM 1134 O O . CYS A 1 137 ? 22.661 1.918 -0.961 1.00 79.56 137 CYS A O 1
ATOM 1136 N N . GLN A 1 138 ? 23.616 3.429 -2.308 1.00 78.50 138 GLN A N 1
ATOM 1137 C CA . GLN A 1 138 ? 23.944 4.374 -1.233 1.00 78.50 138 GLN A CA 1
ATOM 1138 C C . GLN A 1 138 ? 22.733 5.211 -0.787 1.00 78.50 138 GLN A C 1
ATOM 1140 O O . GLN A 1 138 ? 22.625 5.554 0.386 1.00 78.50 138 GLN A O 1
ATOM 1145 N N . TYR A 1 139 ? 21.813 5.518 -1.706 1.00 77.81 139 TYR A N 1
ATOM 1146 C CA . TYR A 1 139 ? 20.663 6.393 -1.467 1.00 77.81 139 TYR A CA 1
ATOM 1147 C C . TYR A 1 139 ? 19.335 5.649 -1.615 1.00 77.81 139 TYR A C 1
ATOM 1149 O O . TYR A 1 139 ? 19.118 4.925 -2.592 1.00 77.81 139 TYR A O 1
ATOM 1157 N N . GLY A 1 140 ? 18.464 5.823 -0.619 1.00 83.25 140 GLY A N 1
ATOM 1158 C CA . GLY A 1 140 ? 17.098 5.309 -0.633 1.00 83.25 140 GLY A CA 1
ATOM 1159 C C . GLY A 1 140 ? 16.163 6.207 -1.443 1.00 83.25 140 GLY A C 1
ATOM 1160 O O . GLY A 1 140 ? 16.528 7.299 -1.869 1.00 83.25 140 GLY A O 1
ATOM 1161 N N . GLY A 1 141 ? 14.928 5.761 -1.642 1.00 87.56 141 GLY A N 1
ATOM 1162 C CA . GLY A 1 141 ? 13.952 6.515 -2.418 1.00 87.56 141 GLY A CA 1
ATOM 1163 C C . GLY A 1 141 ? 12.753 5.678 -2.833 1.00 87.56 141 GLY A C 1
ATOM 1164 O O . GLY A 1 141 ? 12.750 4.452 -2.727 1.00 87.56 141 GLY A O 1
ATOM 1165 N N . ARG A 1 142 ? 11.711 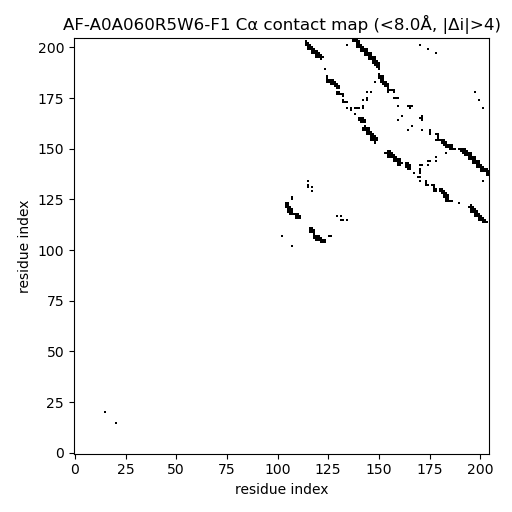6.357 -3.312 1.00 91.25 142 ARG A N 1
ATOM 1166 C CA . ARG A 1 142 ? 10.511 5.715 -3.853 1.00 91.25 142 ARG A CA 1
ATOM 1167 C C . ARG A 1 142 ? 10.640 5.585 -5.365 1.00 91.25 142 ARG A C 1
ATOM 1169 O O . ARG A 1 142 ? 10.893 6.578 -6.040 1.00 91.25 142 ARG A O 1
ATOM 1176 N N . VAL A 1 143 ? 10.438 4.387 -5.900 1.00 92.88 143 VAL A N 1
ATOM 1177 C CA . VAL A 1 143 ? 10.493 4.091 -7.335 1.00 92.88 143 VAL A CA 1
ATOM 1178 C C . VAL A 1 143 ? 9.195 3.417 -7.758 1.00 92.88 143 VAL A C 1
ATOM 1180 O O . VAL A 1 143 ? 8.816 2.387 -7.208 1.00 92.88 143 VAL A O 1
ATOM 1183 N N . VAL A 1 144 ? 8.520 3.991 -8.751 1.00 95.12 144 VAL A N 1
ATOM 1184 C CA . VAL A 1 144 ? 7.264 3.475 -9.302 1.00 95.12 144 VAL A CA 1
ATOM 1185 C C . VAL A 1 144 ? 7.544 2.848 -10.66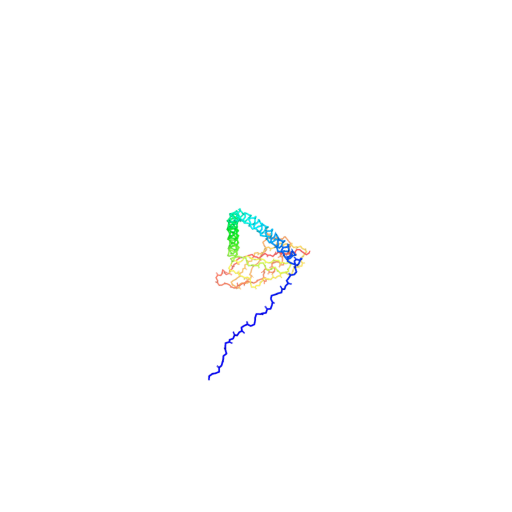3 1.00 95.12 144 VAL A C 1
ATOM 1187 O O . VAL A 1 144 ? 8.029 3.507 -11.586 1.00 95.12 144 VAL A O 1
ATOM 1190 N N . ILE A 1 145 ? 7.221 1.567 -10.801 1.00 95.69 145 ILE A N 1
ATOM 1191 C CA . ILE A 1 145 ? 7.383 0.794 -12.030 1.00 95.69 145 ILE A CA 1
ATOM 1192 C C . ILE A 1 145 ? 6.005 0.516 -12.624 1.00 95.69 145 ILE A C 1
ATOM 1194 O O . ILE A 1 145 ? 5.156 -0.110 -11.994 1.00 95.69 145 ILE A O 1
ATOM 1198 N N . GLY A 1 146 ? 5.783 0.953 -13.860 1.00 96.00 146 GLY A N 1
ATOM 1199 C CA . GLY A 1 146 ? 4.636 0.540 -14.657 1.00 96.00 146 GLY A CA 1
ATOM 1200 C C . GLY A 1 146 ? 4.875 -0.858 -15.213 1.00 96.00 146 GLY A C 1
ATOM 1201 O O . GLY A 1 146 ? 5.881 -1.090 -15.885 1.00 96.00 146 GLY A O 1
ATOM 1202 N N . ILE A 1 147 ? 3.956 -1.780 -14.952 1.00 96.19 147 ILE A N 1
ATOM 1203 C CA . ILE A 1 147 ? 4.057 -3.180 -15.371 1.00 96.19 147 ILE A CA 1
ATOM 1204 C C . ILE A 1 147 ? 2.926 -3.560 -16.325 1.00 96.19 147 ILE A C 1
ATOM 1206 O O . ILE A 1 147 ? 1.821 -3.019 -16.260 1.00 96.19 147 ILE A O 1
ATOM 1210 N N . THR A 1 148 ? 3.196 -4.530 -17.197 1.00 96.06 148 THR A N 1
ATOM 1211 C CA . THR A 1 148 ? 2.176 -5.246 -17.965 1.00 96.06 148 THR A CA 1
ATOM 1212 C C . THR A 1 148 ? 2.241 -6.727 -17.622 1.00 96.06 148 THR A C 1
ATOM 1214 O O . THR A 1 148 ? 3.280 -7.363 -17.794 1.00 96.06 148 THR A O 1
ATOM 1217 N N . VAL A 1 149 ? 1.123 -7.289 -17.173 1.00 95.56 149 VAL A N 1
ATOM 1218 C CA . VAL A 1 149 ? 0.991 -8.685 -16.744 1.00 95.56 149 VAL A CA 1
ATOM 1219 C C . VAL A 1 149 ? 0.174 -9.465 -17.765 1.00 95.56 149 VAL A C 1
ATOM 1221 O O . VAL A 1 149 ? -0.853 -8.985 -18.249 1.00 95.56 149 VAL A O 1
ATOM 1224 N N . ASN A 1 150 ? 0.621 -10.675 -18.099 1.00 94.62 150 ASN A N 1
ATOM 1225 C CA . ASN A 1 150 ? -0.112 -11.567 -18.992 1.00 94.62 150 ASN A CA 1
ATOM 1226 C C . ASN A 1 150 ? -1.205 -12.369 -18.265 1.00 94.62 150 ASN A C 1
ATOM 1228 O O . ASN A 1 150 ? -1.326 -12.358 -17.037 1.00 94.62 150 ASN A O 1
ATOM 1232 N N . ARG A 1 151 ? -2.012 -13.125 -19.013 1.00 92.62 151 ARG A N 1
ATOM 1233 C CA . ARG A 1 151 ? -3.092 -13.954 -18.448 1.00 92.62 151 ARG A CA 1
ATOM 1234 C C . ARG A 1 151 ? -2.622 -15.001 -17.424 1.00 92.62 151 ARG A C 1
ATOM 1236 O O . ARG A 1 151 ? -3.343 -15.292 -16.476 1.00 92.62 151 ARG A O 1
ATOM 1243 N N . ASN A 1 152 ? -1.383 -15.476 -17.556 1.00 92.00 152 ASN A N 1
ATOM 1244 C CA . ASN A 1 152 ? -0.755 -16.431 -16.638 1.00 92.00 152 ASN A CA 1
ATOM 1245 C C . ASN A 1 152 ? -0.176 -15.778 -15.371 1.00 92.00 152 ASN A C 1
ATOM 1247 O O . ASN A 1 152 ? 0.387 -16.483 -14.543 1.00 92.00 152 ASN A O 1
ATOM 1251 N N . GLY A 1 153 ? -0.267 -14.450 -15.235 1.00 91.94 153 GLY A N 1
ATOM 1252 C CA . GLY A 1 153 ? 0.239 -13.734 -14.064 1.00 91.94 153 GLY A CA 1
ATOM 1253 C C . GLY A 1 153 ? 1.730 -13.391 -14.121 1.00 91.94 153 GLY A C 1
ATOM 1254 O O . GLY A 1 153 ? 2.282 -12.903 -13.142 1.00 91.94 153 GLY A O 1
ATOM 1255 N N . LYS A 1 154 ? 2.401 -13.591 -15.263 1.00 95.12 154 LYS A N 1
ATOM 1256 C CA . LYS A 1 154 ? 3.796 -13.162 -15.448 1.00 95.12 154 LYS A CA 1
ATOM 1257 C C . LYS A 1 154 ? 3.868 -11.721 -15.937 1.00 95.12 154 LYS A C 1
ATO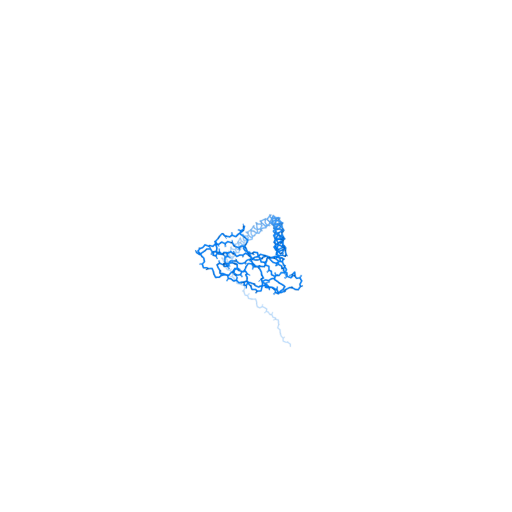M 1259 O O . LYS A 1 154 ? 3.128 -11.340 -16.849 1.00 95.12 154 LYS A O 1
ATOM 1264 N N . VAL A 1 155 ? 4.800 -10.954 -15.383 1.00 96.25 155 VAL A N 1
ATOM 1265 C CA . VAL A 1 155 ? 5.150 -9.621 -15.882 1.00 96.25 155 VAL A CA 1
ATOM 1266 C C . VAL A 1 155 ? 5.895 -9.779 -17.210 1.00 96.25 155 VAL A C 1
ATOM 1268 O O . VAL A 1 155 ? 6.942 -10.414 -17.274 1.00 96.25 155 VAL A O 1
ATOM 1271 N N . VAL A 1 156 ? 5.321 -9.256 -18.294 1.00 95.50 156 VAL A N 1
ATOM 1272 C CA . VAL A 1 156 ? 5.882 -9.340 -19.659 1.00 95.50 156 VAL A CA 1
ATOM 1273 C C . VAL A 1 156 ? 6.557 -8.049 -20.108 1.00 95.50 156 VAL A C 1
ATOM 1275 O O . VAL A 1 156 ? 7.283 -8.047 -21.096 1.00 95.50 156 VAL A O 1
ATOM 1278 N N . ASP A 1 157 ? 6.298 -6.949 -19.409 1.00 95.62 157 ASP A N 1
ATOM 1279 C CA . ASP A 1 157 ? 6.866 -5.637 -19.692 1.00 95.62 157 ASP A CA 1
ATOM 1280 C C . ASP A 1 157 ? 6.896 -4.836 -18.391 1.00 95.62 157 ASP A C 1
ATOM 1282 O O . ASP A 1 157 ? 5.947 -4.887 -17.606 1.00 95.62 157 ASP A O 1
ATOM 1286 N N . ALA A 1 158 ? 7.986 -4.116 -18.160 1.00 95.81 158 ALA A N 1
ATOM 1287 C CA . ALA A 1 158 ? 8.184 -3.287 -16.981 1.00 95.81 158 ALA A CA 1
ATOM 1288 C C . ALA A 1 158 ? 8.952 -2.033 -17.392 1.00 95.81 158 ALA A C 1
ATOM 1290 O O . ALA A 1 158 ? 9.925 -2.124 -18.143 1.00 95.81 158 ALA A O 1
ATOM 1291 N N . ARG A 1 159 ? 8.514 -0.865 -16.922 1.00 94.62 159 ARG A N 1
ATOM 1292 C CA . ARG A 1 159 ? 9.133 0.429 -17.231 1.00 94.62 159 ARG A CA 1
ATOM 1293 C C . ARG A 1 159 ? 9.106 1.340 -16.015 1.00 94.62 159 ARG A C 1
ATOM 1295 O O . ARG A 1 159 ? 8.103 1.400 -15.311 1.00 94.62 159 ARG A O 1
ATOM 1302 N N . VAL A 1 160 ? 10.181 2.085 -15.796 1.00 93.94 160 VAL A N 1
ATOM 1303 C CA . VAL A 1 160 ? 10.245 3.085 -14.724 1.00 93.94 160 VAL A CA 1
ATOM 1304 C C . VAL A 1 160 ? 9.355 4.275 -15.080 1.00 93.94 160 VAL A C 1
ATOM 1306 O O . VAL A 1 160 ? 9.430 4.806 -16.187 1.00 93.94 160 VAL A O 1
ATOM 1309 N N . VAL A 1 161 ? 8.527 4.717 -14.136 1.00 92.31 161 VAL A N 1
ATOM 1310 C CA . VAL A 1 161 ? 7.746 5.951 -14.261 1.00 92.31 161 VAL A CA 1
ATOM 1311 C C . VAL A 1 161 ? 8.568 7.092 -13.668 1.00 92.31 161 VAL A C 1
ATOM 1313 O O . VAL A 1 161 ? 8.421 7.446 -12.495 1.00 92.31 161 VAL A O 1
ATOM 1316 N N . SER A 1 162 ? 9.459 7.668 -14.480 1.00 82.44 162 SER A N 1
ATOM 1317 C CA . SER A 1 162 ? 10.446 8.670 -14.044 1.00 82.44 162 SER A CA 1
ATOM 1318 C C . SER A 1 162 ? 9.822 9.897 -13.369 1.00 82.44 162 SER A C 1
ATOM 1320 O O . SER A 1 162 ? 10.427 10.468 -12.475 1.00 82.44 162 SER A O 1
ATOM 1322 N N . ALA A 1 163 ? 8.588 10.269 -13.730 1.00 78.62 163 ALA A N 1
ATOM 1323 C CA . ALA A 1 163 ? 7.892 11.424 -13.154 1.00 78.62 163 ALA A CA 1
ATOM 1324 C C . ALA A 1 163 ? 7.608 11.306 -11.643 1.00 78.62 163 ALA A C 1
ATOM 1326 O O . ALA A 1 163 ? 7.393 12.313 -10.979 1.00 78.62 163 ALA A O 1
ATOM 1327 N N . THR A 1 164 ? 7.564 10.085 -11.102 1.00 78.06 164 THR A N 1
ATOM 1328 C CA . THR A 1 164 ? 7.192 9.827 -9.697 1.00 78.06 164 THR A CA 1
ATOM 1329 C C . THR A 1 164 ? 8.253 9.044 -8.924 1.00 78.06 164 THR A C 1
ATOM 1331 O O . THR A 1 164 ? 8.043 8.740 -7.746 1.00 78.06 164 THR A O 1
ATOM 1334 N N . SER A 1 165 ? 9.375 8.738 -9.581 1.00 84.44 165 SER A N 1
ATOM 1335 C CA . SER A 1 165 ? 10.440 7.867 -9.082 1.00 84.44 165 SER A CA 1
ATOM 1336 C C . SER A 1 165 ? 11.694 8.655 -8.708 1.00 84.44 165 SER A C 1
ATOM 1338 O O . SER A 1 165 ? 11.973 9.689 -9.312 1.00 84.44 165 SER A O 1
ATOM 1340 N N . SER A 1 166 ? 12.479 8.134 -7.761 1.00 82.81 166 SER A N 1
ATOM 1341 C CA . SER A 1 166 ? 13.815 8.657 -7.441 1.00 82.81 166 SER A CA 1
ATOM 1342 C C . SER A 1 166 ? 14.698 8.686 -8.695 1.00 82.81 166 SER A C 1
ATOM 1344 O O . SER A 1 166 ? 14.633 7.736 -9.482 1.00 82.81 166 SER A O 1
ATOM 1346 N N . PRO A 1 167 ? 15.533 9.720 -8.902 1.00 82.31 167 PRO A N 1
ATOM 1347 C CA . PRO A 1 167 ? 16.422 9.811 -10.061 1.00 82.31 167 PRO A CA 1
ATOM 1348 C C . PRO A 1 167 ? 17.623 8.850 -10.004 1.00 82.31 167 PRO A C 1
ATOM 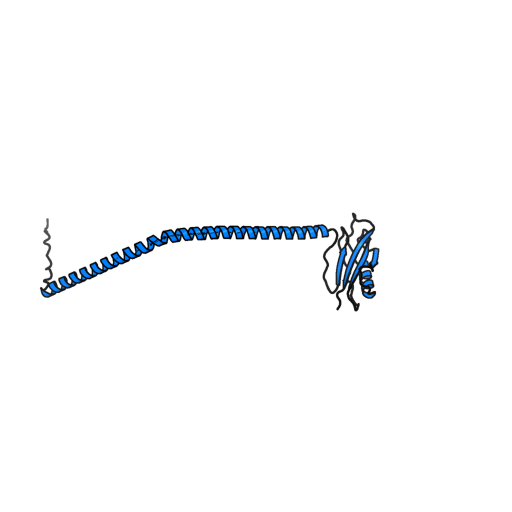1350 O O . PRO A 1 167 ? 18.357 8.754 -10.983 1.00 82.31 167 PRO A O 1
ATOM 1353 N N . ASP A 1 168 ? 17.838 8.138 -8.894 1.00 87.06 168 ASP A N 1
ATOM 1354 C CA . ASP A 1 168 ? 18.983 7.241 -8.729 1.00 87.06 168 ASP A CA 1
ATOM 1355 C C . ASP A 1 168 ? 18.906 6.009 -9.640 1.00 87.06 168 ASP A C 1
ATOM 1357 O O . ASP A 1 168 ?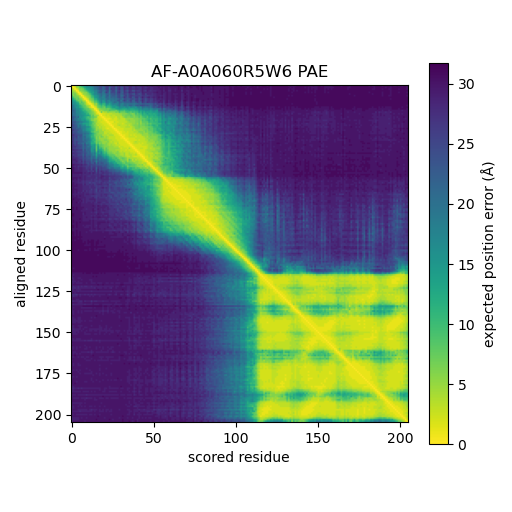 18.088 5.110 -9.430 1.00 87.06 168 ASP A O 1
ATOM 1361 N N . ASP A 1 169 ? 19.832 5.911 -10.593 1.00 88.06 169 ASP A N 1
ATOM 1362 C CA . ASP A 1 169 ? 19.907 4.803 -11.556 1.00 88.06 169 ASP A CA 1
ATOM 1363 C C . ASP A 1 169 ? 20.014 3.425 -10.874 1.00 88.06 169 ASP A C 1
ATOM 1365 O O . ASP A 1 169 ? 19.351 2.462 -11.263 1.00 88.06 169 ASP A O 1
ATOM 1369 N N . CYS A 1 170 ? 20.775 3.339 -9.776 1.00 88.25 170 CYS A N 1
ATOM 1370 C CA . CYS A 1 170 ? 20.924 2.101 -9.012 1.00 88.25 170 CYS A CA 1
ATOM 1371 C C . CYS A 1 170 ? 19.577 1.595 -8.466 1.00 88.25 170 CYS A C 1
ATOM 1373 O O . CYS A 1 170 ? 19.247 0.419 -8.637 1.00 88.25 170 CYS A O 1
ATOM 1375 N N . THR A 1 171 ? 18.770 2.474 -7.856 1.00 88.31 171 THR A N 1
ATOM 1376 C CA . THR A 1 171 ? 17.467 2.081 -7.290 1.00 88.31 171 THR A CA 1
ATOM 1377 C C . THR A 1 171 ? 16.462 1.751 -8.387 1.00 88.31 171 THR A C 1
ATOM 1379 O O . THR A 1 171 ? 15.745 0.754 -8.280 1.00 88.31 171 THR A O 1
ATOM 1382 N N . GLN A 1 172 ? 16.469 2.517 -9.484 1.00 91.38 172 GLN A N 1
ATOM 1383 C CA . GLN A 1 172 ? 15.635 2.263 -10.655 1.00 91.38 172 GLN A CA 1
ATOM 1384 C C . GLN A 1 172 ? 15.917 0.891 -11.265 1.00 91.38 172 GLN A C 1
ATOM 1386 O O . GLN A 1 172 ? 14.985 0.123 -11.512 1.00 91.38 172 GLN A O 1
ATOM 1391 N N . ARG A 1 173 ? 17.195 0.543 -11.453 1.00 91.31 173 ARG A N 1
ATOM 1392 C CA . ARG A 1 173 ? 17.604 -0.752 -12.005 1.00 91.31 173 ARG A CA 1
ATOM 1393 C C . ARG A 1 173 ? 17.169 -1.912 -11.113 1.00 91.31 173 ARG A C 1
ATOM 1395 O O . ARG A 1 173 ? 16.611 -2.886 -11.619 1.00 91.31 173 ARG A O 1
ATOM 1402 N N . MET A 1 174 ? 17.378 -1.806 -9.800 1.00 90.75 174 MET A N 1
ATOM 1403 C CA . MET A 1 174 ? 16.991 -2.860 -8.854 1.00 90.75 174 MET A CA 1
ATOM 1404 C C . MET A 1 174 ? 15.470 -3.036 -8.768 1.00 90.75 174 MET A C 1
ATOM 1406 O O . MET A 1 174 ? 14.979 -4.169 -8.759 1.00 90.75 174 MET A O 1
ATOM 1410 N N . ALA A 1 175 ? 14.714 -1.935 -8.757 1.00 92.06 175 ALA A N 1
ATOM 1411 C CA . ALA A 1 175 ? 13.254 -1.969 -8.791 1.00 92.06 175 ALA A CA 1
ATOM 1412 C C . ALA A 1 175 ? 12.734 -2.587 -10.097 1.00 92.06 175 ALA A C 1
ATOM 1414 O O . ALA A 1 175 ? 11.850 -3.440 -10.066 1.00 92.06 175 ALA A O 1
ATOM 1415 N N . LEU A 1 176 ? 13.317 -2.220 -11.242 1.00 93.62 176 LEU A N 1
ATOM 1416 C CA . LEU A 1 176 ? 12.938 -2.755 -12.550 1.00 93.62 176 LEU A CA 1
ATOM 1417 C C . LEU A 1 176 ? 13.160 -4.272 -12.634 1.00 93.62 176 LEU A C 1
ATOM 1419 O O . LEU A 1 176 ? 12.261 -5.001 -13.052 1.00 93.62 176 LEU A O 1
ATOM 1423 N N . GLN A 1 177 ? 14.332 -4.751 -12.205 1.00 93.44 177 GLN A N 1
ATOM 1424 C CA . GLN A 1 177 ? 14.647 -6.183 -12.170 1.00 93.44 177 GLN A CA 1
ATOM 1425 C C . GLN A 1 177 ? 13.682 -6.949 -11.256 1.00 93.44 177 GLN A C 1
ATOM 1427 O O . GLN A 1 177 ? 13.191 -8.018 -11.617 1.00 93.44 177 GLN A O 1
ATOM 1432 N N . SER A 1 178 ? 13.352 -6.369 -10.103 1.00 93.12 178 SER A N 1
ATOM 1433 C CA . SER A 1 178 ? 12.431 -6.981 -9.142 1.00 93.12 178 SER A CA 1
ATOM 1434 C C . SER A 1 178 ? 10.996 -7.029 -9.655 1.00 93.12 178 SER A C 1
ATOM 1436 O O . SER A 1 178 ? 10.316 -8.046 -9.508 1.00 93.12 178 SER A O 1
ATOM 1438 N N . ALA A 1 179 ? 10.546 -5.975 -10.334 1.00 94.94 179 ALA A N 1
ATOM 1439 C CA . ALA A 1 179 ? 9.229 -5.947 -10.951 1.00 94.94 179 ALA A CA 1
ATOM 1440 C C . ALA A 1 179 ? 9.091 -7.047 -12.016 1.00 94.94 179 ALA A C 1
ATOM 1442 O O . ALA A 1 179 ? 8.082 -7.742 -12.051 1.00 94.94 179 ALA A O 1
ATOM 1443 N N . GLN A 1 180 ? 10.119 -7.258 -12.844 1.00 95.06 180 GLN A N 1
ATOM 1444 C CA . GLN A 1 180 ? 10.123 -8.312 -13.868 1.00 95.06 180 GLN A CA 1
ATOM 1445 C C . GLN A 1 180 ? 10.135 -9.727 -13.275 1.00 95.06 180 GLN A C 1
ATOM 1447 O O . GLN A 1 180 ? 9.539 -10.638 -13.846 1.00 95.06 180 GLN A O 1
ATOM 1452 N N . ALA A 1 181 ? 10.801 -9.912 -12.134 1.00 94.12 181 ALA A N 1
ATOM 1453 C CA . ALA A 1 181 ? 10.864 -11.189 -11.427 1.00 94.12 181 ALA A CA 1
ATOM 1454 C C . ALA A 1 181 ? 9.613 -11.489 -10.577 1.00 94.12 181 ALA A C 1
ATOM 1456 O O . ALA A 1 181 ? 9.483 -12.593 -10.045 1.00 94.12 181 ALA A O 1
ATOM 1457 N N . SER A 1 182 ? 8.700 -10.527 -10.435 1.00 94.69 182 SER A N 1
ATOM 1458 C CA . SER A 1 182 ? 7.469 -10.691 -9.662 1.00 94.69 182 SER A CA 1
ATOM 1459 C C . SER A 1 182 ? 6.389 -11.423 -10.466 1.00 94.69 182 SER A C 1
ATOM 1461 O O . SER A 1 182 ? 6.323 -11.352 -11.696 1.00 94.69 182 SER A O 1
AT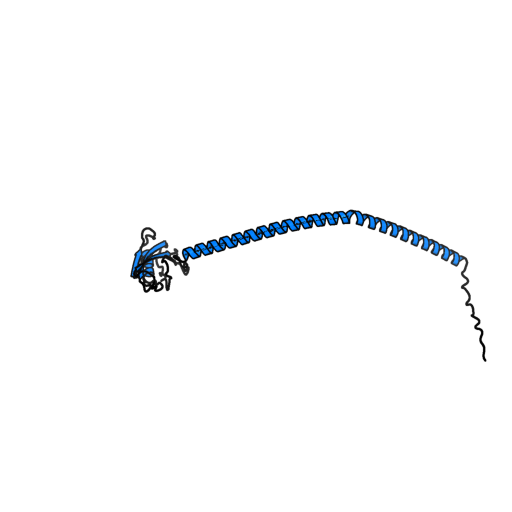OM 1463 N N . THR A 1 183 ? 5.524 -12.146 -9.760 1.00 94.50 183 THR A N 1
ATOM 1464 C CA . THR A 1 183 ? 4.435 -12.934 -10.345 1.00 94.50 183 THR A CA 1
ATOM 1465 C C . THR A 1 183 ? 3.133 -12.728 -9.588 1.00 94.50 183 THR A C 1
ATOM 1467 O O . THR A 1 183 ? 3.100 -12.662 -8.359 1.00 94.50 183 THR A O 1
ATOM 1470 N N . PHE A 1 184 ? 2.055 -12.678 -10.353 1.00 95.06 184 PHE A N 1
ATOM 1471 C CA . PHE A 1 184 ? 0.684 -12.521 -9.898 1.00 95.06 184 PHE A CA 1
ATOM 1472 C C . PHE A 1 184 ? -0.108 -13.789 -10.196 1.00 95.06 184 PHE A C 1
ATOM 1474 O O . PHE A 1 184 ? 0.358 -14.689 -10.901 1.00 95.06 184 PHE A O 1
ATOM 1481 N N . ASN A 1 185 ? -1.329 -13.860 -9.690 1.00 93.81 185 ASN A N 1
ATOM 1482 C CA . ASN A 1 185 ? -2.216 -14.965 -9.993 1.00 93.81 185 ASN A CA 1
ATOM 1483 C C . ASN A 1 185 ? -2.622 -14.973 -11.479 1.00 93.81 185 ASN A C 1
ATOM 1485 O O . ASN A 1 185 ? -2.750 -13.936 -12.150 1.00 93.81 185 ASN A O 1
ATOM 1489 N N . ALA A 1 186 ? -2.847 -16.179 -11.997 1.00 91.88 186 ALA A N 1
ATOM 1490 C CA . ALA A 1 186 ? -3.476 -16.360 -13.295 1.00 91.88 186 ALA A CA 1
ATOM 1491 C C . ALA A 1 186 ? -4.970 -16.023 -13.190 1.00 91.88 186 ALA A C 1
ATOM 1493 O O . ALA A 1 186 ? -5.640 -16.421 -12.237 1.00 91.88 186 ALA A O 1
ATOM 1494 N N . SER A 1 187 ? -5.497 -15.312 -14.184 1.00 86.44 187 SER A N 1
ATOM 1495 C CA . SER A 1 187 ? -6.906 -14.914 -14.220 1.00 86.44 187 SER A CA 1
ATOM 1496 C C . SER A 1 187 ? -7.470 -15.110 -15.618 1.00 86.44 187 SER A C 1
ATOM 1498 O O . SER A 1 187 ? -6.949 -14.561 -16.586 1.00 86.44 187 SER A O 1
ATOM 1500 N N . GLN A 1 188 ? -8.540 -15.899 -15.729 1.00 82.31 188 GLN A N 1
ATOM 1501 C CA . GLN A 1 188 ? -9.233 -16.141 -17.001 1.00 82.31 188 GLN A CA 1
ATOM 1502 C C . GLN A 1 188 ? -10.194 -15.006 -17.374 1.00 82.31 188 GLN A C 1
ATOM 1504 O O . GLN A 1 188 ? -10.606 -14.916 -18.526 1.00 82.31 188 GLN A O 1
ATOM 1509 N N . THR A 1 189 ? -10.545 -14.152 -16.411 1.00 83.31 189 THR A N 1
ATOM 1510 C CA . THR A 1 189 ? -11.452 -13.010 -16.587 1.00 83.31 189 THR A CA 1
ATOM 1511 C C . THR A 1 189 ? -10.704 -11.705 -16.863 1.00 83.31 189 THR A C 1
ATOM 1513 O O . THR A 1 189 ? -11.310 -10.735 -17.313 1.00 83.31 189 THR A O 1
ATOM 1516 N N . SER A 1 190 ? -9.393 -11.666 -16.610 1.00 81.19 190 SER A N 1
ATOM 1517 C CA . SER A 1 190 ? -8.552 -10.500 -16.881 1.00 81.19 190 SER A CA 1
ATOM 1518 C C . SER A 1 190 ? -8.147 -10.408 -18.361 1.00 81.19 190 SER A C 1
ATOM 1520 O O . SER A 1 190 ? -8.002 -11.439 -19.022 1.00 81.19 190 SER A O 1
ATOM 1522 N N . PRO A 1 191 ? -7.869 -9.192 -18.875 1.00 85.25 191 PRO A N 1
ATOM 1523 C CA . PRO A 1 191 ? -7.330 -9.002 -20.220 1.00 85.25 191 PRO A CA 1
ATOM 1524 C C . PRO A 1 191 ? -6.015 -9.758 -20.446 1.00 85.25 191 PRO A C 1
ATOM 1526 O O . PRO A 1 191 ? -5.225 -9.946 -19.515 1.00 85.25 191 PRO A O 1
ATOM 1529 N N . ASP A 1 192 ? -5.731 -10.099 -21.708 1.00 87.31 192 ASP A N 1
ATOM 1530 C CA . ASP A 1 192 ? -4.490 -10.786 -22.102 1.00 87.31 192 ASP A CA 1
ATOM 1531 C C . ASP A 1 192 ? -3.226 -10.011 -21.709 1.00 87.31 192 ASP A C 1
ATOM 1533 O O . ASP A 1 192 ? -2.197 -10.615 -21.400 1.00 87.31 192 ASP A O 1
ATOM 1537 N N . LYS A 1 193 ? -3.312 -8.676 -21.708 1.00 92.94 193 LYS A N 1
ATOM 1538 C CA . LYS A 1 193 ? -2.285 -7.751 -21.223 1.00 92.94 193 LYS A CA 1
ATOM 1539 C C . LYS A 1 193 ? -2.936 -6.734 -20.298 1.00 92.94 193 LYS A C 1
ATOM 1541 O O . LYS A 1 193 ? -3.632 -5.831 -20.757 1.00 92.94 193 LYS A O 1
ATOM 1546 N N . GLN A 1 194 ? -2.700 -6.874 -19.002 1.00 93.88 194 GLN A N 1
ATOM 1547 C CA . GLN A 1 194 ? -3.212 -5.961 -17.990 1.00 93.88 194 GLN A CA 1
ATOM 1548 C C . GLN A 1 194 ? -2.103 -5.020 -17.528 1.00 93.88 194 GLN A C 1
ATOM 1550 O O . GLN A 1 194 ? -1.018 -5.478 -17.183 1.00 93.88 194 GLN A O 1
ATOM 1555 N N . LYS A 1 195 ? -2.375 -3.714 -17.524 1.00 95.12 195 LYS A N 1
ATOM 1556 C CA . LYS A 1 195 ? -1.455 -2.707 -16.985 1.00 95.12 195 LYS A CA 1
ATOM 1557 C C . LYS A 1 195 ? -1.708 -2.512 -15.493 1.00 95.12 195 LYS A C 1
ATOM 1559 O O . LYS A 1 195 ? -2.858 -2.555 -15.064 1.00 95.12 195 LYS A O 1
ATOM 1564 N N . GLY A 1 196 ? -0.642 -2.267 -14.747 1.00 94.19 196 GLY A N 1
ATOM 1565 C CA . GLY A 1 196 ? -0.680 -1.907 -13.333 1.00 94.19 196 GLY A CA 1
ATOM 1566 C C . GLY A 1 196 ? 0.605 -1.200 -12.927 1.00 94.19 196 GLY A C 1
ATOM 1567 O O . GLY A 1 196 ? 1.451 -0.894 -13.777 1.00 94.19 196 GLY A O 1
ATOM 1568 N N . THR A 1 197 ? 0.768 -0.954 -11.634 1.00 95.12 197 THR A N 1
ATOM 1569 C CA . THR A 1 197 ? 1.998 -0.366 -11.094 1.00 95.12 197 THR A CA 1
ATOM 1570 C C . THR A 1 197 ? 2.506 -1.149 -9.893 1.00 95.12 197 THR A C 1
ATOM 1572 O O . THR A 1 197 ? 1.719 -1.728 -9.155 1.00 95.12 197 THR A O 1
ATOM 1575 N N . ILE A 1 198 ? 3.825 -1.180 -9.706 1.00 94.94 198 ILE A N 1
ATOM 1576 C CA . ILE A 1 198 ? 4.479 -1.647 -8.480 1.00 94.94 198 ILE A CA 1
ATOM 1577 C C . ILE A 1 198 ? 5.343 -0.499 -7.963 1.00 94.94 198 ILE A C 1
ATOM 1579 O O . ILE A 1 198 ? 6.167 0.046 -8.698 1.00 94.94 198 ILE A O 1
ATOM 1583 N N . THR A 1 199 ? 5.163 -0.139 -6.703 1.00 94.12 199 THR A N 1
ATOM 1584 C CA . THR A 1 199 ? 5.944 0.864 -5.989 1.00 94.12 199 THR A CA 1
ATOM 1585 C C . THR A 1 199 ? 6.917 0.173 -5.043 1.00 94.12 199 THR A C 1
ATOM 1587 O O . THR A 1 199 ? 6.515 -0.575 -4.155 1.00 94.12 199 THR A O 1
ATOM 1590 N N . TYR A 1 200 ? 8.204 0.456 -5.222 1.00 91.75 200 TYR A N 1
ATOM 1591 C CA . TYR A 1 200 ? 9.278 0.045 -4.325 1.00 91.75 200 TYR A CA 1
ATOM 1592 C C . TYR A 1 200 ? 9.754 1.258 -3.533 1.00 91.75 200 TYR A C 1
ATOM 1594 O O . TYR A 1 200 ? 10.201 2.248 -4.113 1.00 91.75 200 TYR A O 1
ATOM 1602 N N . THR A 1 201 ? 9.682 1.183 -2.210 1.00 90.50 201 THR A N 1
ATOM 1603 C CA . THR A 1 201 ? 10.181 2.226 -1.312 1.00 90.50 201 THR A CA 1
ATOM 1604 C C . THR A 1 201 ? 11.400 1.698 -0.578 1.00 90.50 201 THR A C 1
ATOM 1606 O O . THR A 1 201 ? 11.272 0.862 0.312 1.00 90.50 201 THR A O 1
ATOM 1609 N N . PHE A 1 202 ? 12.580 2.179 -0.961 1.00 88.25 202 PHE A N 1
ATOM 1610 C CA . PHE A 1 202 ? 13.853 1.831 -0.337 1.00 88.25 202 PHE A CA 1
ATOM 1611 C C . PHE A 1 202 ? 14.120 2.765 0.842 1.00 88.25 202 PHE A C 1
ATOM 1613 O O . PHE A 1 202 ? 14.184 3.984 0.657 1.00 88.25 202 PHE A O 1
ATOM 1620 N N . MET A 1 203 ? 14.297 2.213 2.042 1.00 82.12 203 MET A N 1
ATOM 1621 C CA . MET A 1 203 ? 14.746 2.992 3.194 1.00 82.12 203 MET A CA 1
ATOM 1622 C C . MET A 1 203 ? 16.271 3.136 3.137 1.00 82.12 203 MET A C 1
ATOM 1624 O O . MET A 1 203 ? 16.977 2.156 2.901 1.00 82.12 203 MET A O 1
ATOM 1628 N N . ALA A 1 204 ? 16.775 4.359 3.309 1.00 72.62 204 ALA A N 1
ATOM 1629 C CA . ALA A 1 204 ? 18.213 4.606 3.388 1.00 72.62 204 ALA A CA 1
ATOM 1630 C C . ALA A 1 204 ? 18.809 3.905 4.624 1.00 72.62 204 ALA A C 1
ATOM 1632 O O . ALA A 1 204 ? 18.140 3.818 5.657 1.00 72.62 204 ALA A O 1
ATOM 1633 N N . GLN A 1 205 ? 20.037 3.395 4.488 1.00 62.16 205 GLN A N 1
ATOM 1634 C CA . GLN A 1 205 ? 20.816 2.773 5.567 1.00 62.16 205 GLN A CA 1
ATOM 1635 C C . GLN A 1 205 ? 21.773 3.778 6.201 1.00 62.16 205 GLN A C 1
ATOM 1637 O O . GLN A 1 205 ? 22.263 4.661 5.458 1.00 62.16 205 GLN A O 1
#